Protein AF-A0A3S4J4T7-F1 (afdb_monomer)

Radius of gyration: 35.33 Å; Cα contacts (8 Å, |Δi|>4): 321; chains: 1; bounding box: 74×94×88 Å

Secondary structure (DSSP, 8-state):
-HHHHHTTT---EEEE----SSPPGGG--THHHHHHHHHSTTSEEEEEE-S-TT--HHHHHHHHTT--EEEE-B----SS----TTPBPHHHHHHHHHHHHHHHHHH--TT--PPPHHHHHHHHHTSPEEEESS-B-TTPBP-TTTEEEESSPPTTB-BTTT--TTEEEEESS-B-TT-B-BGGGEEEEE-HHHHHHHHHHHHHHHHHHHHHHHH-------------------

InterPro domains:
  IPR013132 PseI/NeuA/B-like [PF03102] (8-111)
  IPR013785 Aldolase-type TIM barrel [G3DSA:3.20.20.70] (1-108)
  IPR013974 SAF domain [PF08666] (128-187)
  IPR013974 SAF domain [SM00858] (127-187)
  IPR036732 Antifreeze-like/N-acetylneuraminic acid synthase C-terminal domain superfamily [SSF51269] (125-187)
  IPR051690 PseI/Nans/NeuA/B acid synthases [PTHR42966] (3-187)

Structure (mmCIF, N/CA/C/O backbone):
data_AF-A0A3S4J4T7-F1
#
_entry.id   AF-A0A3S4J4T7-F1
#
loop_
_atom_site.group_PDB
_atom_site.id
_atom_site.type_symbol
_atom_site.label_atom_id
_atom_site.label_alt_id
_atom_site.label_comp_id
_atom_site.label_asym_id
_atom_site.label_entity_id
_atom_site.label_seq_id
_atom_site.pdbx_PDB_ins_code
_atom_site.Cartn_x
_atom_site.Cartn_y
_atom_site.Cartn_z
_atom_site.occupancy
_atom_site.B_iso_or_equiv
_atom_site.auth_seq_id
_atom_site.auth_comp_id
_atom_site.auth_asym_id
_atom_site.auth_atom_id
_atom_site.pdbx_PDB_model_num
ATOM 1 N N . MET A 1 1 ? 32.626 -5.130 -3.573 1.00 82.62 1 MET A N 1
ATOM 2 C CA . MET A 1 1 ? 32.415 -3.719 -3.969 1.00 82.62 1 MET A CA 1
ATOM 3 C C . MET A 1 1 ? 31.604 -2.931 -2.937 1.00 82.62 1 MET A C 1
ATOM 5 O O . MET A 1 1 ? 32.122 -1.945 -2.441 1.00 82.62 1 MET A O 1
ATOM 9 N N . VAL A 1 2 ? 30.401 -3.375 -2.537 1.00 93.62 2 VAL A N 1
ATOM 10 C CA . VAL A 1 2 ? 29.556 -2.659 -1.546 1.00 93.62 2 VAL A CA 1
ATOM 11 C C . VAL A 1 2 ? 30.297 -2.364 -0.233 1.00 93.62 2 VAL A C 1
ATOM 13 O O . VAL A 1 2 ? 30.464 -1.205 0.124 1.00 93.62 2 VAL A O 1
ATOM 16 N N . SER A 1 3 ? 30.847 -3.391 0.428 1.00 95.75 3 SER A N 1
ATOM 17 C CA . SER A 1 3 ? 31.629 -3.226 1.669 1.00 95.75 3 SER A CA 1
ATOM 18 C C . SER A 1 3 ? 32.805 -2.246 1.517 1.00 95.75 3 SER A C 1
ATOM 20 O O . SER A 1 3 ? 33.035 -1.419 2.393 1.00 95.75 3 SER A O 1
ATOM 22 N N . PHE A 1 4 ? 33.500 -2.271 0.374 1.00 97.56 4 PHE A N 1
ATOM 23 C CA . PHE A 1 4 ? 34.616 -1.363 0.090 1.00 97.56 4 PHE A CA 1
ATOM 24 C C . PHE A 1 4 ? 34.180 0.110 0.045 1.00 97.56 4 PHE A C 1
ATOM 26 O O . PHE A 1 4 ? 34.894 0.965 0.578 1.00 97.56 4 PHE A O 1
ATOM 33 N N . MET A 1 5 ? 33.035 0.391 -0.591 1.00 97.88 5 MET A N 1
ATOM 34 C CA . MET A 1 5 ? 32.477 1.741 -0.717 1.00 97.88 5 MET A CA 1
ATOM 35 C C . MET A 1 5 ? 31.942 2.244 0.626 1.00 97.88 5 MET A C 1
ATOM 37 O O . MET A 1 5 ? 32.281 3.352 1.041 1.00 97.88 5 MET A O 1
ATOM 41 N N . LEU A 1 6 ? 31.190 1.404 1.345 1.00 96.25 6 LEU A N 1
ATOM 42 C CA . LEU A 1 6 ? 30.627 1.755 2.652 1.00 96.25 6 LEU A CA 1
ATOM 43 C C . LEU A 1 6 ? 31.715 1.997 3.705 1.00 96.25 6 LEU A C 1
ATOM 45 O O . LEU A 1 6 ? 31.650 2.982 4.432 1.00 96.25 6 LEU A O 1
ATOM 49 N N . HIS A 1 7 ? 32.774 1.181 3.730 1.00 97.06 7 HIS A N 1
ATOM 50 C CA . HIS A 1 7 ? 33.917 1.392 4.629 1.00 97.06 7 HIS A CA 1
ATOM 51 C C . HIS A 1 7 ? 34.634 2.732 4.378 1.00 97.06 7 HIS A C 1
ATOM 53 O O . HIS A 1 7 ? 35.326 3.253 5.247 1.00 97.06 7 HIS A O 1
ATOM 59 N N . ARG A 1 8 ? 34.492 3.308 3.180 1.00 97.69 8 ARG A N 1
ATOM 60 C CA . ARG A 1 8 ? 35.055 4.618 2.816 1.00 97.69 8 ARG A CA 1
ATOM 61 C C . ARG A 1 8 ? 34.054 5.762 2.970 1.00 97.69 8 ARG A C 1
ATOM 63 O O . ARG A 1 8 ? 34.318 6.853 2.467 1.00 97.69 8 ARG A O 1
ATOM 70 N N . GLY A 1 9 ? 32.915 5.512 3.618 1.00 96.19 9 GLY A N 1
ATOM 71 C CA . GLY A 1 9 ? 31.880 6.513 3.859 1.00 96.19 9 GLY A CA 1
ATOM 72 C C . GLY A 1 9 ? 31.276 7.080 2.575 1.00 96.19 9 GLY A C 1
ATOM 73 O O . GLY A 1 9 ? 30.946 8.261 2.529 1.00 96.19 9 GLY A O 1
ATOM 74 N N . LYS A 1 10 ? 31.197 6.284 1.499 1.00 97.69 10 LYS A N 1
ATOM 75 C CA . LYS A 1 10 ? 30.557 6.713 0.249 1.00 97.69 10 LYS A CA 1
ATOM 76 C C . LYS A 1 10 ? 29.051 6.479 0.313 1.00 97.69 10 LYS A C 1
ATOM 78 O O . LYS A 1 10 ? 28.622 5.391 0.689 1.00 97.69 10 LYS A O 1
ATOM 83 N N . ASP A 1 11 ? 28.280 7.481 -0.107 1.00 96.62 11 ASP A N 1
ATOM 84 C CA . ASP A 1 11 ? 26.855 7.321 -0.401 1.00 96.62 11 ASP A CA 1
ATOM 85 C C . ASP A 1 11 ? 26.715 6.463 -1.663 1.00 96.62 11 ASP A C 1
ATOM 87 O O . ASP A 1 11 ? 27.259 6.790 -2.721 1.00 96.62 11 ASP A O 1
ATOM 91 N N . LEU A 1 12 ? 26.056 5.317 -1.518 1.00 97.25 12 LEU A N 1
ATOM 92 C CA . LEU A 1 12 ? 25.948 4.294 -2.545 1.00 97.25 12 LEU A CA 1
ATOM 93 C C . LEU A 1 12 ? 24.474 3.991 -2.807 1.00 97.25 12 LEU A C 1
ATOM 95 O O . LEU A 1 12 ? 23.689 3.781 -1.884 1.00 97.25 12 LEU A O 1
ATOM 99 N N . THR A 1 13 ? 24.131 3.897 -4.089 1.00 98.25 13 THR A N 1
ATOM 100 C CA . THR A 1 13 ? 22.874 3.310 -4.561 1.00 98.25 13 THR A CA 1
ATOM 101 C C . THR A 1 13 ? 23.191 2.042 -5.348 1.00 98.25 13 THR A C 1
ATOM 103 O O . THR A 1 13 ? 24.146 2.019 -6.124 1.00 98.25 13 THR A O 1
ATOM 106 N N . ILE A 1 14 ? 22.413 0.981 -5.143 1.00 98.44 14 ILE A N 1
ATOM 107 C CA . ILE A 1 14 ? 22.512 -0.270 -5.904 1.00 98.44 14 ILE A CA 1
ATOM 108 C C . ILE A 1 14 ? 21.287 -0.389 -6.804 1.00 98.44 14 ILE A C 1
ATOM 110 O O . ILE A 1 14 ? 20.162 -0.347 -6.317 1.00 98.44 14 ILE A O 1
ATOM 114 N N . MET A 1 15 ? 21.505 -0.584 -8.101 1.00 98.50 15 MET A N 1
ATOM 115 C CA . MET A 1 15 ? 20.434 -0.720 -9.088 1.00 98.50 15 MET A CA 1
ATOM 116 C C . MET A 1 15 ? 20.207 -2.198 -9.420 1.00 98.50 15 MET A C 1
ATOM 118 O O . MET A 1 15 ? 21.150 -2.901 -9.787 1.00 98.50 15 MET A O 1
ATOM 122 N N . HIS A 1 16 ? 18.966 -2.677 -9.303 1.00 98.56 16 HIS A N 1
ATOM 123 C CA . HIS A 1 16 ? 18.542 -3.896 -9.999 1.00 98.56 16 HIS A CA 1
ATOM 124 C C . HIS A 1 16 ? 18.459 -3.604 -11.496 1.00 98.56 16 HIS A C 1
ATOM 126 O O . HIS A 1 16 ? 17.938 -2.559 -11.876 1.00 98.56 16 HIS A O 1
ATOM 132 N N . CYS A 1 17 ? 18.958 -4.518 -12.321 1.00 97.88 17 CYS A N 1
ATOM 133 C CA . CYS A 1 17 ? 18.927 -4.415 -13.772 1.00 97.88 17 CYS A CA 1
ATOM 134 C C . CYS A 1 17 ? 19.092 -5.807 -14.394 1.00 97.88 17 CYS A C 1
ATOM 136 O O . CYS A 1 17 ? 19.717 -6.688 -13.794 1.00 97.88 17 CYS A O 1
ATOM 138 N N . VAL A 1 18 ? 18.559 -5.988 -15.599 1.00 98.00 18 VAL A N 1
ATOM 139 C CA . VAL A 1 18 ? 18.744 -7.183 -16.429 1.00 98.00 18 VAL A CA 1
ATOM 140 C C . VAL A 1 18 ? 19.412 -6.747 -17.727 1.00 98.00 18 VAL A C 1
ATOM 142 O O . VAL A 1 18 ? 18.955 -5.812 -18.376 1.00 98.00 18 VAL A O 1
ATOM 145 N N . ALA A 1 19 ? 20.521 -7.389 -18.091 1.00 96.94 19 ALA A N 1
ATOM 146 C CA . ALA A 1 19 ? 21.330 -7.017 -19.253 1.00 96.94 19 ALA A CA 1
ATOM 147 C C . ALA A 1 19 ? 20.802 -7.648 -20.559 1.00 96.94 19 ALA A C 1
ATOM 149 O O . ALA A 1 19 ? 21.553 -8.278 -21.300 1.00 96.94 19 ALA A O 1
ATOM 150 N N . GLU A 1 20 ? 19.504 -7.492 -20.819 1.00 96.12 20 GLU A N 1
ATOM 151 C CA . GLU A 1 20 ? 18.804 -7.958 -22.022 1.00 96.12 20 GLU A CA 1
ATOM 152 C C . GLU A 1 20 ? 18.098 -6.764 -22.678 1.00 96.12 20 GLU A C 1
ATOM 154 O O . GLU A 1 20 ? 17.461 -5.977 -21.984 1.00 96.12 20 GLU A O 1
ATOM 159 N N . TYR A 1 21 ? 18.234 -6.593 -23.997 1.00 96.19 21 TYR A N 1
ATOM 160 C CA . TYR A 1 21 ? 17.871 -5.351 -24.695 1.00 96.19 21 TYR A CA 1
ATOM 161 C C . TYR A 1 21 ? 16.972 -5.627 -25.919 1.00 96.19 21 TYR A C 1
ATOM 163 O O . TYR A 1 21 ? 17.501 -5.929 -26.994 1.00 96.19 21 TYR A O 1
ATOM 171 N N . PRO A 1 22 ? 15.635 -5.501 -25.808 1.00 95.12 22 PRO A N 1
ATOM 172 C CA . PRO A 1 22 ? 14.865 -5.247 -24.596 1.00 95.12 22 PRO A CA 1
ATOM 173 C C . PRO A 1 22 ? 14.782 -6.497 -23.718 1.00 95.12 22 PRO A C 1
ATOM 175 O O . PRO A 1 22 ? 14.966 -7.619 -24.191 1.00 95.12 22 PRO A O 1
ATOM 178 N N . THR A 1 23 ? 14.497 -6.300 -22.436 1.00 97.62 23 THR A N 1
ATOM 179 C CA . THR A 1 23 ? 14.265 -7.393 -21.490 1.00 97.62 23 THR A CA 1
ATOM 180 C C . THR A 1 23 ? 12.816 -7.880 -21.623 1.00 97.62 23 THR A C 1
ATOM 182 O O . THR A 1 23 ? 11.914 -7.060 -21.444 1.00 97.62 23 THR A O 1
ATOM 185 N N . PRO A 1 24 ? 12.567 -9.176 -21.896 1.00 97.50 24 PRO A N 1
ATOM 186 C CA . PRO A 1 24 ? 11.223 -9.759 -21.868 1.00 97.50 24 PRO A CA 1
ATOM 187 C C . PRO A 1 24 ? 10.559 -9.668 -20.484 1.00 97.50 24 PRO A C 1
ATOM 189 O O . PRO A 1 24 ? 11.236 -9.725 -19.455 1.00 97.50 24 PRO A O 1
ATOM 192 N N . ASP A 1 25 ? 9.229 -9.577 -20.444 1.00 97.56 25 ASP A N 1
ATOM 193 C CA . ASP A 1 25 ? 8.439 -9.394 -19.215 1.00 97.56 25 ASP A CA 1
ATOM 194 C C . ASP A 1 25 ? 8.735 -10.445 -18.132 1.00 97.56 25 ASP A C 1
ATOM 196 O O . ASP A 1 25 ? 8.891 -10.122 -16.950 1.00 97.56 25 ASP A O 1
ATOM 200 N N . ASP A 1 26 ? 8.850 -11.712 -18.529 1.00 97.75 26 ASP A N 1
ATOM 201 C CA . ASP A 1 26 ? 9.137 -12.845 -17.646 1.00 97.75 26 ASP A CA 1
ATOM 202 C C . ASP A 1 26 ? 10.589 -12.869 -17.141 1.00 97.75 26 ASP A C 1
ATOM 204 O O . ASP A 1 26 ? 10.892 -13.534 -16.145 1.00 97.75 26 ASP A O 1
ATOM 208 N N . HIS A 1 27 ? 11.477 -12.090 -17.760 1.00 98.19 27 HIS A N 1
ATOM 209 C CA . HIS A 1 27 ? 12.884 -11.963 -17.389 1.00 98.19 27 HIS A CA 1
ATOM 210 C C . HIS A 1 27 ? 13.178 -10.742 -16.504 1.00 98.19 27 HIS A C 1
ATOM 212 O O . HIS A 1 27 ? 14.247 -10.684 -15.895 1.00 98.19 27 HIS A O 1
ATOM 218 N N . LEU A 1 28 ? 12.241 -9.794 -16.339 1.00 98.12 28 LEU A N 1
ATOM 219 C CA . LEU A 1 28 ? 12.453 -8.554 -15.563 1.00 98.12 28 L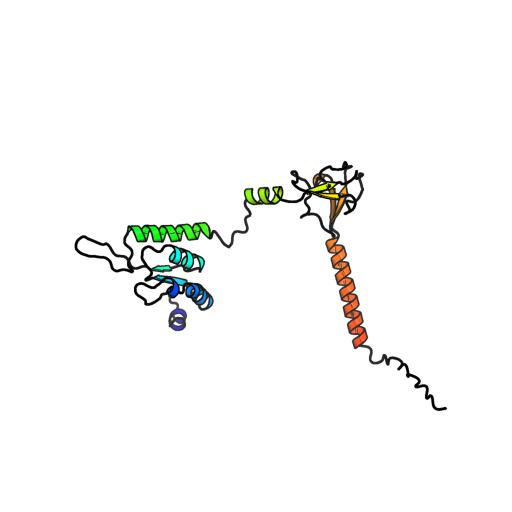EU A CA 1
ATOM 220 C C . LEU A 1 28 ? 12.904 -8.796 -14.112 1.00 98.12 28 LEU A C 1
ATOM 222 O O . LEU A 1 28 ? 13.589 -7.959 -13.516 1.00 98.12 28 LEU A O 1
ATOM 226 N N . HIS A 1 29 ? 12.512 -9.931 -13.524 1.00 98.19 29 HIS A N 1
ATOM 227 C CA . HIS A 1 29 ? 12.978 -10.419 -12.220 1.00 98.19 29 HIS A CA 1
ATOM 228 C C . HIS A 1 29 ? 12.896 -9.375 -11.081 1.00 98.19 29 HIS A C 1
ATOM 230 O O . HIS A 1 29 ? 13.761 -9.297 -10.205 1.00 98.19 29 HIS A O 1
ATOM 236 N N . LEU A 1 30 ? 11.820 -8.582 -11.043 1.00 98.38 30 LEU A N 1
ATOM 237 C CA . LEU A 1 30 ? 11.656 -7.455 -10.107 1.00 98.38 30 LEU A CA 1
ATOM 238 C C . LEU A 1 30 ? 11.686 -7.850 -8.620 1.00 98.38 30 LEU A C 1
ATOM 240 O O . LEU A 1 30 ? 12.010 -7.025 -7.765 1.00 98.38 30 LEU A O 1
ATOM 244 N N . ALA A 1 31 ? 11.429 -9.120 -8.284 1.00 98.31 31 ALA A N 1
ATOM 245 C CA . ALA A 1 31 ? 11.596 -9.640 -6.923 1.00 98.31 31 ALA A CA 1
ATOM 246 C C . ALA A 1 31 ? 13.024 -9.429 -6.374 1.00 98.31 31 ALA A C 1
ATOM 248 O O . ALA A 1 31 ? 13.214 -9.301 -5.159 1.00 98.31 31 ALA A O 1
ATOM 249 N N . ARG A 1 32 ? 14.026 -9.316 -7.259 1.00 98.25 32 ARG A N 1
ATOM 250 C CA . ARG A 1 32 ? 15.419 -9.049 -6.897 1.00 98.25 32 ARG A CA 1
ATOM 251 C C . ARG A 1 32 ? 15.595 -7.714 -6.172 1.00 98.25 32 ARG A C 1
ATOM 253 O O . ARG A 1 32 ? 16.457 -7.643 -5.299 1.00 98.25 32 ARG A O 1
ATOM 260 N N . ILE A 1 33 ? 14.756 -6.709 -6.444 1.00 98.69 33 ILE A N 1
ATOM 261 C CA . ILE A 1 33 ? 14.750 -5.413 -5.737 1.00 98.69 33 ILE A CA 1
ATOM 262 C C . ILE A 1 33 ? 14.567 -5.636 -4.230 1.00 98.69 33 ILE A C 1
ATOM 264 O O . ILE A 1 33 ? 15.377 -5.180 -3.421 1.00 98.69 33 ILE A O 1
ATOM 268 N N . LYS A 1 34 ? 13.554 -6.423 -3.844 1.00 97.88 34 LYS A N 1
ATOM 269 C CA . LYS A 1 34 ? 13.296 -6.775 -2.440 1.00 97.88 34 LYS A CA 1
ATOM 270 C C . LYS A 1 34 ? 14.460 -7.552 -1.833 1.00 97.88 34 LYS A C 1
ATOM 272 O O . LYS A 1 34 ? 14.861 -7.261 -0.707 1.00 97.88 34 LYS A O 1
ATOM 277 N N . THR A 1 35 ? 15.024 -8.509 -2.571 1.00 98.19 35 THR A N 1
ATOM 278 C CA . THR A 1 35 ? 16.194 -9.268 -2.112 1.00 98.19 35 THR A CA 1
ATOM 279 C C . THR A 1 35 ? 17.389 -8.352 -1.845 1.00 98.19 35 THR A C 1
ATOM 281 O O . THR A 1 35 ? 18.025 -8.482 -0.804 1.00 98.19 35 THR A O 1
ATOM 284 N N . LEU A 1 36 ? 17.687 -7.403 -2.739 1.00 98.25 36 LEU A N 1
ATOM 285 C CA . LEU A 1 36 ? 18.777 -6.439 -2.556 1.00 98.25 36 LEU A CA 1
ATOM 286 C C . LEU A 1 36 ? 18.533 -5.536 -1.342 1.00 98.25 36 LEU A C 1
ATOM 288 O O . LEU A 1 36 ? 19.454 -5.315 -0.560 1.00 98.25 36 LEU A O 1
ATOM 292 N N . ARG A 1 37 ? 17.289 -5.091 -1.130 1.00 97.62 37 ARG A N 1
ATOM 293 C CA . ARG A 1 37 ? 16.901 -4.282 0.036 1.00 97.62 37 ARG A CA 1
ATOM 294 C C . ARG A 1 37 ? 17.127 -5.016 1.355 1.00 97.62 37 ARG A C 1
ATOM 296 O O . ARG A 1 37 ? 17.621 -4.431 2.311 1.00 97.62 37 ARG A O 1
ATOM 303 N N . GLN A 1 38 ? 16.789 -6.304 1.401 1.00 97.38 38 GLN A N 1
ATOM 304 C CA . GLN A 1 38 ? 17.023 -7.155 2.571 1.00 97.38 38 GLN A CA 1
ATOM 305 C C . GLN A 1 38 ? 18.515 -7.440 2.794 1.00 97.38 38 GLN A C 1
ATOM 307 O O . GLN A 1 38 ? 18.960 -7.517 3.935 1.00 97.38 38 GLN A O 1
ATOM 312 N N . GLN A 1 39 ? 19.285 -7.598 1.714 1.00 97.56 39 GLN A N 1
ATOM 313 C CA . GLN A 1 39 ? 20.721 -7.888 1.772 1.00 97.56 39 GLN A CA 1
ATOM 314 C C . GLN A 1 39 ? 21.559 -6.678 2.206 1.00 97.56 39 GLN A C 1
ATOM 316 O O . GLN A 1 39 ? 22.562 -6.851 2.896 1.00 97.56 39 GLN A O 1
ATOM 321 N N . TYR A 1 40 ? 21.166 -5.466 1.808 1.00 97.06 40 TYR A N 1
ATOM 322 C CA . TYR A 1 40 ? 21.946 -4.245 2.007 1.00 97.06 40 TYR A CA 1
ATOM 323 C C . TYR A 1 40 ? 21.147 -3.190 2.779 1.00 97.06 40 TYR A C 1
ATOM 325 O O . TYR A 1 40 ? 20.801 -2.133 2.253 1.00 97.06 40 TYR A O 1
ATOM 333 N N . ALA A 1 41 ? 20.865 -3.481 4.052 1.00 94.75 41 ALA A N 1
ATOM 334 C CA . ALA A 1 41 ? 20.199 -2.539 4.947 1.00 94.75 41 ALA A CA 1
ATOM 335 C C . ALA A 1 41 ? 20.971 -1.207 5.034 1.00 94.75 41 ALA A C 1
ATOM 337 O O . ALA A 1 41 ? 22.193 -1.193 5.183 1.00 94.75 41 ALA A O 1
ATOM 338 N N . GLY A 1 42 ? 20.249 -0.088 4.935 1.00 94.12 42 GLY A N 1
ATOM 339 C CA . GLY A 1 42 ? 20.830 1.260 4.940 1.00 94.12 42 GLY A CA 1
ATOM 340 C C . GLY A 1 42 ? 21.425 1.723 3.603 1.00 94.12 42 GLY A C 1
ATOM 341 O O . GLY A 1 42 ? 21.928 2.839 3.532 1.00 94.12 42 GLY A O 1
ATOM 342 N N . VAL A 1 43 ? 21.358 0.912 2.540 1.00 97.56 43 VAL A N 1
ATOM 343 C CA . VAL A 1 43 ? 21.772 1.297 1.180 1.00 97.56 43 VAL A CA 1
ATOM 344 C C . VAL A 1 43 ? 20.531 1.557 0.328 1.00 97.56 43 VAL A C 1
ATOM 346 O O . VAL A 1 43 ? 19.587 0.765 0.345 1.00 97.56 43 VAL A O 1
ATOM 349 N N . ARG A 1 44 ? 20.521 2.653 -0.442 1.00 98.06 44 ARG A N 1
ATOM 350 C CA . ARG A 1 44 ? 19.427 2.931 -1.384 1.00 98.06 44 ARG A CA 1
ATOM 351 C C . ARG A 1 44 ? 19.420 1.886 -2.495 1.00 98.06 44 ARG A C 1
ATOM 353 O O . ARG A 1 44 ? 20.462 1.596 -3.084 1.00 98.06 44 ARG A O 1
ATOM 360 N N . ILE A 1 45 ? 18.244 1.343 -2.790 1.00 98.62 45 ILE A N 1
ATOM 361 C CA . ILE A 1 45 ? 18.044 0.387 -3.878 1.00 98.62 45 ILE A CA 1
ATOM 362 C C . ILE A 1 45 ? 17.226 1.064 -4.968 1.00 98.62 45 ILE A C 1
ATOM 364 O O . ILE A 1 45 ? 16.225 1.711 -4.675 1.00 98.62 45 ILE A O 1
ATOM 368 N N . GLY A 1 46 ? 17.643 0.911 -6.216 1.00 98.56 46 GLY A N 1
ATOM 369 C CA . GLY A 1 46 ? 16.932 1.415 -7.379 1.00 98.56 46 GLY A CA 1
ATOM 370 C C . GLY A 1 46 ? 16.673 0.344 -8.430 1.00 98.56 46 GLY A C 1
ATOM 371 O O . GLY A 1 46 ? 17.009 -0.830 -8.254 1.00 98.56 46 GLY A O 1
ATOM 372 N N . TYR A 1 47 ? 16.074 0.771 -9.532 1.00 98.75 47 TYR A N 1
ATOM 373 C CA . TYR A 1 47 ? 15.729 -0.049 -10.680 1.00 98.75 47 TYR A CA 1
ATOM 374 C C . TYR A 1 47 ? 16.155 0.651 -11.971 1.00 98.75 47 TYR A C 1
ATOM 376 O O . TYR A 1 47 ? 15.730 1.770 -12.245 1.00 98.75 47 TYR A O 1
ATOM 384 N N . SER A 1 48 ? 17.026 -0.002 -12.732 1.00 98.44 48 SER A N 1
ATOM 385 C CA . SER A 1 48 ? 17.474 0.425 -14.055 1.00 98.44 48 SER A CA 1
ATOM 386 C C . SER A 1 48 ? 16.953 -0.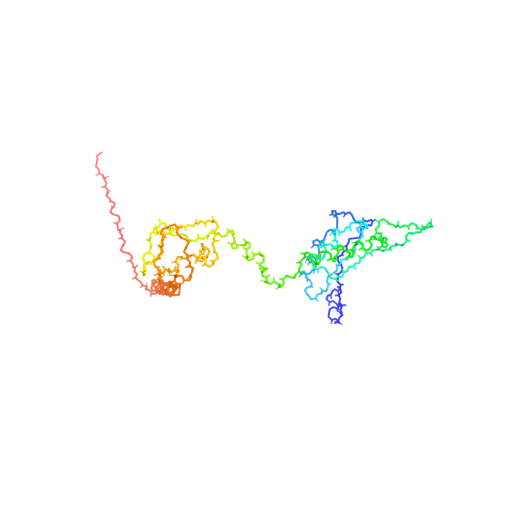581 -15.074 1.00 98.44 48 SER A C 1
ATOM 388 O O . SER A 1 48 ? 17.136 -1.789 -14.888 1.00 98.44 48 SER A O 1
ATOM 390 N N . THR A 1 49 ? 16.239 -0.111 -16.095 1.00 97.94 49 THR A N 1
ATOM 391 C CA . THR A 1 49 ? 15.440 -0.982 -16.965 1.00 97.94 49 THR A CA 1
ATOM 392 C C . THR A 1 49 ? 15.769 -0.855 -18.447 1.00 97.94 49 THR A C 1
ATOM 394 O O . THR A 1 49 ? 16.078 0.223 -18.958 1.00 97.94 49 THR A O 1
ATOM 397 N N . HIS A 1 50 ? 15.622 -1.990 -19.128 1.00 98.00 50 HIS A N 1
ATOM 398 C CA . HIS A 1 50 ? 15.649 -2.146 -20.581 1.00 98.00 50 HIS A CA 1
ATOM 399 C C . HIS A 1 50 ? 14.350 -2.806 -21.077 1.00 98.00 50 HIS A C 1
ATOM 401 O O . HIS A 1 50 ? 14.337 -3.456 -22.117 1.00 98.00 50 HIS A O 1
ATOM 407 N N . GLU A 1 51 ? 13.275 -2.710 -20.295 1.00 97.25 51 GLU A N 1
ATOM 408 C CA . GLU A 1 51 ? 11.930 -3.160 -20.667 1.00 97.25 51 GLU A CA 1
ATOM 409 C C . GLU A 1 51 ? 11.402 -2.450 -21.922 1.00 97.25 51 GLU A C 1
ATOM 411 O O . GLU A 1 51 ? 11.898 -1.388 -22.316 1.00 97.25 51 GLU A O 1
ATOM 416 N N . ASP A 1 52 ? 10.336 -3.001 -22.500 1.00 96.94 52 ASP A N 1
ATOM 417 C CA . ASP A 1 52 ? 9.578 -2.322 -23.547 1.00 96.94 52 ASP A CA 1
ATOM 418 C C . ASP A 1 52 ? 9.127 -0.917 -23.065 1.00 96.94 52 ASP A C 1
ATOM 420 O O . ASP A 1 52 ? 8.576 -0.760 -21.964 1.00 96.94 52 ASP A O 1
ATOM 424 N N . PRO A 1 53 ? 9.381 0.151 -23.845 1.00 95.25 53 PRO A N 1
ATOM 425 C CA . PRO A 1 53 ? 9.066 1.516 -23.445 1.00 95.25 53 PRO A CA 1
ATOM 426 C C . PRO A 1 53 ? 7.572 1.786 -23.201 1.00 95.25 53 PRO A C 1
ATOM 428 O O . PRO A 1 53 ? 7.264 2.755 -22.501 1.00 95.25 53 PRO A O 1
ATOM 431 N N . ASP A 1 54 ? 6.660 0.955 -23.710 1.00 96.19 54 ASP A N 1
ATOM 432 C CA . ASP A 1 54 ? 5.215 1.086 -23.504 1.00 96.19 54 ASP A CA 1
ATOM 433 C C . ASP A 1 54 ? 4.685 0.418 -22.228 1.00 96.19 54 ASP A C 1
ATOM 435 O O . ASP A 1 54 ? 3.543 0.698 -21.841 1.00 96.19 54 ASP A O 1
ATOM 439 N N . LEU A 1 55 ? 5.514 -0.363 -21.527 1.00 96.88 55 LEU A N 1
ATOM 440 C CA . LEU A 1 55 ? 5.164 -0.972 -20.243 1.00 96.88 55 LEU A CA 1
ATOM 441 C C . LEU A 1 55 ? 5.221 0.037 -19.094 1.00 96.88 55 LEU A C 1
ATOM 443 O O . LEU A 1 55 ? 6.191 0.783 -18.920 1.00 96.88 55 LEU A O 1
ATOM 447 N N . MET A 1 56 ? 4.169 0.032 -18.277 1.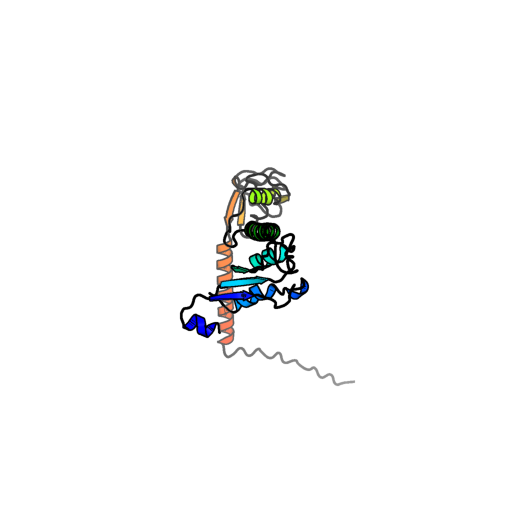00 98.19 56 MET A N 1
ATOM 448 C CA . MET A 1 56 ? 3.977 0.974 -17.165 1.00 98.19 56 MET A CA 1
ATOM 449 C C . MET A 1 56 ? 3.892 0.257 -15.815 1.00 98.19 56 MET A C 1
ATOM 451 O O . MET A 1 56 ? 4.117 0.847 -14.764 1.00 98.19 56 MET A O 1
ATOM 455 N N . GLU A 1 57 ? 3.581 -1.028 -15.830 1.00 98.44 57 GLU A N 1
ATOM 456 C CA . GLU A 1 57 ? 3.456 -1.909 -14.683 1.00 98.44 57 GLU A CA 1
ATOM 457 C C . GLU A 1 57 ? 4.803 -2.165 -13.986 1.00 98.44 57 GLU A C 1
ATOM 459 O O . GLU A 1 57 ? 4.828 -2.112 -12.751 1.00 98.44 57 GLU A O 1
ATOM 464 N N . PRO A 1 58 ? 5.937 -2.375 -14.695 1.00 98.50 58 PRO A N 1
ATOM 465 C CA . PRO A 1 58 ? 7.214 -2.664 -14.042 1.00 98.50 58 PRO A CA 1
ATOM 466 C C . PRO A 1 58 ? 7.673 -1.570 -13.079 1.00 98.50 58 PRO A C 1
ATOM 468 O O . PRO A 1 58 ? 8.140 -1.873 -11.981 1.00 98.50 58 PRO A O 1
ATOM 471 N N . ILE A 1 59 ? 7.481 -0.294 -13.432 1.00 98.62 59 ILE A N 1
ATOM 472 C CA . ILE A 1 59 ? 7.819 0.823 -12.545 1.00 98.62 59 ILE A CA 1
ATOM 473 C C . ILE A 1 59 ? 6.918 0.858 -11.309 1.00 98.62 59 ILE A C 1
ATOM 475 O O . ILE A 1 59 ? 7.419 1.061 -10.204 1.00 98.62 59 ILE A O 1
ATOM 479 N N . MET A 1 60 ? 5.618 0.572 -11.449 1.00 98.75 60 MET A N 1
ATOM 480 C CA . MET A 1 60 ? 4.710 0.473 -10.299 1.00 98.75 60 MET A CA 1
ATOM 481 C C . MET A 1 60 ? 5.133 -0.658 -9.356 1.00 98.75 60 MET A C 1
ATOM 483 O O . MET A 1 60 ? 5.164 -0.480 -8.138 1.00 98.75 60 MET A O 1
ATOM 487 N N . LEU A 1 61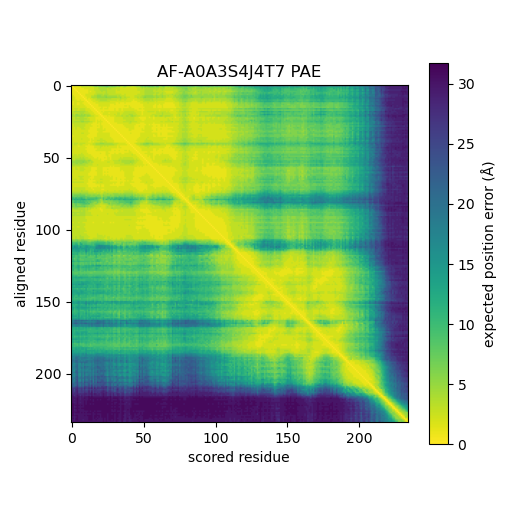 ? 5.507 -1.811 -9.916 1.00 98.56 61 LEU A N 1
ATOM 488 C CA . LEU A 1 61 ? 6.007 -2.956 -9.159 1.00 98.56 61 LEU A CA 1
ATOM 489 C C . LEU A 1 61 ? 7.341 -2.635 -8.477 1.00 98.56 61 LEU A C 1
ATOM 491 O O . LEU A 1 61 ? 7.523 -2.973 -7.311 1.00 98.56 61 LEU A O 1
ATOM 495 N N . ALA A 1 62 ? 8.263 -1.955 -9.157 1.00 98.50 62 ALA A N 1
ATOM 496 C CA . ALA A 1 62 ? 9.538 -1.544 -8.582 1.00 98.50 62 ALA A CA 1
ATOM 497 C C . ALA A 1 62 ? 9.349 -0.567 -7.407 1.00 98.50 62 ALA A C 1
ATOM 499 O O . ALA A 1 62 ? 9.972 -0.752 -6.357 1.00 98.50 62 ALA A O 1
ATOM 500 N N . VAL A 1 63 ? 8.440 0.408 -7.545 1.00 98.38 63 VAL A N 1
ATOM 501 C CA . VAL A 1 63 ? 8.020 1.309 -6.456 1.00 98.38 63 VAL A CA 1
ATOM 502 C C . VAL A 1 63 ? 7.441 0.501 -5.289 1.00 98.38 63 VAL A C 1
ATOM 504 O O . VAL A 1 63 ? 7.895 0.657 -4.158 1.00 98.38 63 VAL A O 1
ATOM 507 N N . ALA A 1 64 ? 6.518 -0.430 -5.548 1.00 98.06 64 ALA A N 1
ATOM 508 C CA . ALA A 1 64 ? 5.917 -1.280 -4.514 1.00 98.06 64 ALA A CA 1
ATOM 509 C C . ALA A 1 64 ? 6.938 -2.189 -3.799 1.00 98.06 64 ALA A C 1
ATOM 511 O O . ALA A 1 64 ? 6.782 -2.510 -2.621 1.00 98.06 64 ALA A O 1
ATOM 512 N N . GLN A 1 65 ? 8.018 -2.584 -4.479 1.00 97.75 65 GLN A N 1
ATOM 513 C CA . GLN A 1 65 ? 9.130 -3.328 -3.877 1.00 97.75 65 GLN A CA 1
ATOM 514 C C . GLN A 1 65 ? 10.114 -2.430 -3.106 1.00 97.75 65 GLN A C 1
ATOM 516 O O . GLN A 1 65 ? 11.081 -2.937 -2.523 1.00 97.75 65 GLN A O 1
ATOM 521 N N . GLY A 1 66 ? 9.872 -1.120 -3.048 1.00 96.69 66 GLY A N 1
ATOM 522 C CA . GLY A 1 66 ? 10.662 -0.155 -2.288 1.00 96.69 66 GLY A CA 1
ATOM 523 C C . GLY A 1 66 ? 11.939 0.306 -2.989 1.00 96.69 66 GLY A C 1
ATOM 524 O O . GLY A 1 66 ? 12.893 0.671 -2.303 1.00 96.69 66 GLY A O 1
ATOM 525 N N . ALA A 1 67 ? 11.996 0.259 -4.325 1.00 98.31 67 ALA A N 1
ATOM 526 C CA . ALA A 1 67 ? 13.027 0.982 -5.065 1.00 98.31 67 ALA A CA 1
ATOM 527 C C . ALA A 1 67 ? 12.803 2.500 -4.937 1.00 98.31 67 ALA A C 1
ATOM 529 O O . ALA A 1 67 ? 11.665 2.965 -4.932 1.00 98.31 67 ALA A O 1
ATOM 530 N N . THR A 1 68 ? 13.883 3.275 -4.838 1.00 97.81 68 THR A N 1
ATOM 531 C CA . THR A 1 68 ? 13.840 4.737 -4.626 1.00 97.81 68 THR A CA 1
ATOM 532 C C . THR A 1 68 ? 14.591 5.538 -5.686 1.00 97.81 68 THR A C 1
ATOM 534 O O . THR A 1 68 ? 14.550 6.766 -5.679 1.00 97.81 68 THR A O 1
ATOM 537 N N . VAL A 1 69 ? 15.272 4.857 -6.607 1.00 98.56 69 VAL A N 1
ATOM 538 C CA . VAL A 1 69 ? 15.968 5.458 -7.750 1.00 98.56 69 VAL A CA 1
ATOM 539 C C . VAL A 1 69 ? 15.572 4.686 -8.997 1.00 98.56 69 VAL A C 1
ATOM 541 O O . VAL A 1 69 ? 15.532 3.458 -8.965 1.00 98.56 69 VAL A O 1
ATOM 544 N N . PHE A 1 70 ? 15.282 5.390 -10.086 1.00 98.62 70 PHE A N 1
ATOM 545 C CA . PHE A 1 70 ? 14.786 4.783 -11.315 1.00 98.62 70 PHE A CA 1
ATOM 546 C C . PHE A 1 70 ? 15.549 5.314 -12.523 1.00 98.62 70 PHE A C 1
ATOM 548 O O . PHE A 1 70 ? 15.802 6.513 -12.620 1.00 98.62 70 PHE A O 1
ATOM 555 N N . GLU A 1 71 ? 15.905 4.420 -13.437 1.00 98.56 71 GLU A N 1
ATOM 556 C CA . GLU A 1 71 ? 16.635 4.728 -14.664 1.00 98.56 71 GLU A CA 1
ATOM 557 C C . GLU A 1 71 ? 15.980 4.000 -15.844 1.00 98.56 71 GLU A C 1
ATOM 559 O O . GLU A 1 71 ? 15.673 2.811 -15.757 1.00 98.56 71 GLU A O 1
ATOM 564 N N . LYS A 1 72 ? 15.758 4.726 -16.943 1.00 98.00 72 LYS A N 1
ATOM 565 C CA . LYS A 1 72 ? 15.219 4.205 -18.203 1.00 98.00 72 LYS A CA 1
ATOM 566 C C . LYS A 1 72 ? 15.909 4.920 -19.356 1.00 98.00 72 LYS A C 1
ATOM 568 O O . LYS A 1 72 ? 16.154 6.126 -19.277 1.00 98.00 72 LYS A O 1
ATOM 573 N N . HIS A 1 73 ? 16.221 4.191 -20.423 1.00 97.81 73 HIS A N 1
ATOM 574 C CA . HIS A 1 73 ? 16.756 4.807 -21.632 1.00 97.81 73 HIS A CA 1
ATOM 575 C C . HIS A 1 73 ? 15.719 5.738 -22.264 1.00 97.81 73 HIS A C 1
ATOM 577 O O . HIS A 1 73 ? 14.526 5.437 -22.278 1.00 97.81 73 HIS A O 1
ATOM 583 N N . VAL A 1 74 ? 16.181 6.859 -22.818 1.00 97.62 74 VAL A N 1
ATOM 584 C CA . VAL A 1 74 ? 15.331 7.839 -23.499 1.00 97.62 74 VAL A CA 1
ATOM 585 C C . VAL A 1 74 ? 15.891 8.178 -24.872 1.00 97.62 74 VAL A C 1
ATOM 587 O O . VAL A 1 74 ? 17.106 8.209 -25.067 1.00 97.62 74 VAL A O 1
ATOM 590 N N . GLY A 1 75 ? 15.009 8.448 -25.827 1.00 96.25 75 GLY A N 1
ATOM 591 C CA . GLY A 1 75 ? 15.383 8.867 -27.173 1.00 96.25 75 GLY A CA 1
ATOM 592 C C . GLY A 1 75 ? 14.332 9.788 -27.779 1.00 96.25 75 GLY A C 1
ATOM 593 O O . GLY A 1 75 ? 13.142 9.634 -27.524 1.00 96.25 75 GLY A O 1
ATOM 594 N N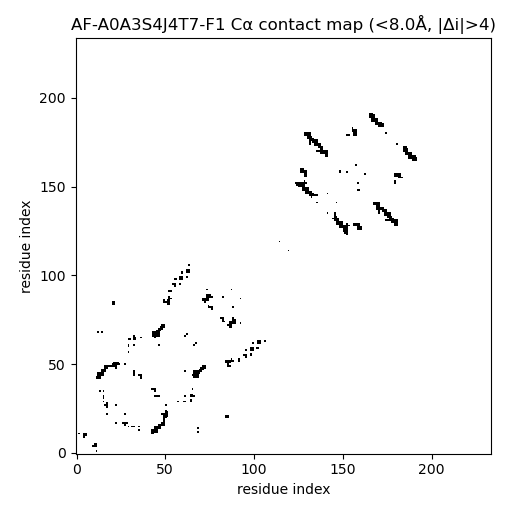 . LEU A 1 76 ? 14.761 10.756 -28.585 1.00 95.38 76 LEU A N 1
ATOM 595 C CA . LEU A 1 76 ? 13.857 11.610 -29.352 1.00 95.38 76 LEU A CA 1
ATOM 596 C C . LEU A 1 76 ? 13.888 11.153 -30.817 1.00 95.38 76 LEU A C 1
ATOM 598 O O . LEU A 1 76 ? 14.869 11.453 -31.499 1.00 95.38 76 LEU A O 1
ATOM 602 N N . PRO A 1 77 ? 12.870 10.415 -31.301 1.00 90.94 77 PRO A N 1
ATOM 603 C CA . PRO A 1 77 ? 12.818 10.035 -32.705 1.00 90.94 77 PRO A CA 1
ATOM 604 C C . PRO A 1 77 ? 12.635 11.281 -33.580 1.00 90.94 77 PRO A C 1
ATOM 606 O O . PRO A 1 77 ? 11.894 12.201 -33.227 1.00 90.94 77 PRO A O 1
ATOM 609 N N . THR A 1 78 ? 13.305 11.305 -34.726 1.00 92.50 78 THR A N 1
ATOM 610 C CA . THR A 1 78 ? 13.155 12.329 -35.768 1.00 92.50 78 THR A CA 1
ATOM 611 C C . THR A 1 78 ? 12.955 11.657 -37.124 1.00 92.50 78 THR A C 1
ATOM 613 O O . THR A 1 78 ? 13.164 10.452 -37.255 1.00 92.50 78 THR A O 1
ATOM 616 N N . ASP A 1 79 ? 12.630 12.434 -38.159 1.00 92.62 79 ASP A N 1
ATOM 617 C CA . ASP A 1 79 ? 12.510 11.914 -39.532 1.00 92.62 79 ASP A CA 1
ATOM 618 C C . ASP A 1 79 ? 13.808 11.253 -40.041 1.00 92.62 79 ASP A C 1
ATOM 620 O O . ASP A 1 79 ? 13.774 10.434 -40.956 1.00 92.62 79 ASP A O 1
ATOM 624 N N . GLN A 1 80 ? 14.959 11.605 -39.453 1.00 92.06 80 GLN A N 1
ATOM 625 C CA . GLN A 1 80 ? 16.282 11.095 -39.833 1.00 92.06 80 GLN A CA 1
ATOM 626 C C . GLN A 1 80 ? 16.808 10.005 -38.889 1.00 92.06 80 GLN A C 1
ATOM 628 O O . GLN A 1 80 ? 17.624 9.183 -39.307 1.00 92.06 80 GLN A O 1
ATOM 633 N N . TYR A 1 81 ? 16.367 9.988 -37.627 1.00 91.19 81 TYR A N 1
ATOM 634 C CA . TYR A 1 81 ? 16.885 9.092 -36.594 1.00 91.19 81 TYR A CA 1
ATOM 635 C C . TYR A 1 81 ? 15.747 8.365 -35.877 1.00 91.19 81 TYR A C 1
ATOM 637 O O . TYR A 1 81 ? 14.959 8.968 -35.150 1.00 91.19 81 TYR A O 1
ATOM 645 N N . GLY A 1 82 ? 15.694 7.044 -36.058 1.00 91.19 82 GLY A N 1
ATOM 646 C CA . GLY A 1 82 ? 14.793 6.174 -35.306 1.00 91.19 82 GLY A CA 1
ATOM 647 C C . GLY A 1 82 ? 15.213 6.007 -33.841 1.00 91.19 82 GLY A C 1
ATOM 648 O O . GLY A 1 82 ? 16.310 6.390 -33.435 1.00 91.19 82 GLY A O 1
ATOM 649 N N . ILE A 1 83 ? 14.335 5.389 -33.053 1.00 94.69 83 ILE A N 1
ATOM 650 C CA . ILE A 1 83 ? 14.588 5.004 -31.661 1.00 94.69 83 ILE A CA 1
ATOM 651 C C . ILE A 1 83 ? 14.781 3.484 -31.579 1.00 94.69 83 ILE A C 1
ATOM 653 O O . ILE A 1 83 ? 14.176 2.741 -32.353 1.00 94.69 83 ILE A O 1
ATOM 657 N N . ASN A 1 84 ? 15.649 3.012 -30.680 1.00 94.06 84 ASN A N 1
ATOM 658 C CA . ASN A 1 84 ? 15.775 1.574 -30.430 1.00 94.06 84 ASN A CA 1
ATOM 659 C C . ASN A 1 84 ? 14.547 1.046 -29.659 1.00 94.06 84 ASN A C 1
ATOM 661 O O . ASN A 1 84 ? 13.705 1.804 -29.185 1.00 94.06 84 ASN A O 1
ATOM 665 N N . ASN A 1 85 ? 14.458 -0.270 -29.522 1.00 93.44 85 ASN A N 1
ATOM 666 C CA . ASN A 1 85 ? 13.310 -0.969 -28.944 1.00 93.44 85 ASN A CA 1
ATOM 667 C C . ASN A 1 85 ? 13.272 -1.005 -27.401 1.00 93.44 85 ASN A C 1
ATOM 669 O O . ASN A 1 85 ? 12.401 -1.661 -26.846 1.00 93.44 85 ASN A O 1
ATOM 673 N N . TYR A 1 86 ? 14.185 -0.314 -26.711 1.00 93.31 86 TYR A N 1
ATOM 674 C CA . TYR A 1 86 ? 14.244 -0.256 -25.240 1.00 93.31 86 TYR A CA 1
ATOM 675 C C . TYR A 1 86 ? 14.364 1.177 -24.688 1.00 93.31 86 TYR A C 1
ATOM 677 O O . TYR A 1 86 ? 14.525 1.370 -23.483 1.00 93.31 86 TYR A O 1
ATOM 685 N N . SER A 1 87 ? 14.308 2.198 -25.552 1.00 97.44 87 SER A N 1
ATOM 686 C CA . SER A 1 87 ? 14.317 3.609 -25.146 1.00 97.44 87 SER A CA 1
ATOM 687 C C . SER A 1 87 ? 12.921 4.204 -25.244 1.00 97.44 87 SER A C 1
ATOM 689 O O . SER A 1 87 ? 12.219 4.005 -26.231 1.00 97.44 87 SER A O 1
ATOM 691 N N . ALA A 1 88 ? 12.542 4.988 -24.241 1.00 97.69 88 ALA A N 1
ATOM 692 C CA . ALA A 1 88 ? 11.280 5.706 -24.208 1.00 97.69 88 ALA A CA 1
ATOM 693 C C . ALA A 1 88 ? 11.391 7.068 -24.907 1.00 97.69 88 ALA A C 1
ATOM 695 O O . ALA A 1 88 ? 12.340 7.828 -24.698 1.00 97.69 88 ALA A O 1
ATOM 696 N N . ASN A 1 89 ? 10.382 7.412 -25.699 1.00 97.69 89 ASN A N 1
ATOM 697 C CA . ASN A 1 89 ? 10.201 8.774 -26.190 1.00 97.69 89 ASN A CA 1
ATOM 698 C C . ASN A 1 89 ? 9.633 9.700 -25.085 1.00 97.69 89 ASN A C 1
ATOM 700 O O . ASN A 1 89 ? 9.215 9.215 -24.030 1.00 97.69 89 ASN A O 1
ATOM 704 N N . PRO A 1 90 ? 9.582 11.031 -25.289 1.00 97.38 90 PRO A N 1
ATOM 705 C CA . PRO A 1 90 ? 9.104 11.959 -24.259 1.00 97.38 90 PRO A CA 1
ATOM 706 C C . PRO A 1 90 ? 7.687 11.675 -23.731 1.00 97.38 90 PRO A C 1
ATOM 708 O O . PRO A 1 90 ? 7.434 11.839 -22.537 1.00 97.38 90 PRO A O 1
ATOM 711 N N . GLU A 1 91 ? 6.772 11.218 -24.589 1.00 97.62 91 GLU A N 1
ATOM 712 C CA . GLU A 1 91 ? 5.404 10.870 -24.184 1.00 97.62 91 GLU A CA 1
ATOM 713 C C . GLU A 1 91 ? 5.387 9.599 -23.324 1.00 97.62 91 GLU A C 1
ATOM 715 O O . GLU A 1 91 ? 4.742 9.545 -22.276 1.00 97.62 91 GLU A O 1
ATOM 720 N N . GLN A 1 92 ? 6.170 8.591 -23.706 1.00 98.12 92 GLN A N 1
ATOM 721 C CA . GLN A 1 92 ? 6.337 7.366 -22.924 1.00 98.12 92 GLN A CA 1
ATOM 722 C C . GLN A 1 92 ? 6.990 7.645 -21.566 1.00 98.12 92 GLN A C 1
ATOM 724 O O . GLN A 1 92 ? 6.537 7.110 -20.557 1.00 98.12 92 GLN A O 1
ATOM 729 N N . VAL A 1 93 ? 7.978 8.544 -21.494 1.00 98.56 93 VAL A N 1
ATOM 730 C CA . VAL A 1 93 ? 8.563 8.992 -20.215 1.00 98.56 93 VAL A CA 1
ATOM 731 C C . VAL A 1 93 ? 7.504 9.653 -19.334 1.00 98.56 93 VAL A C 1
ATOM 733 O O . VAL A 1 93 ? 7.422 9.357 -18.141 1.00 98.56 93 VAL A O 1
ATOM 736 N N . ARG A 1 94 ? 6.649 10.513 -19.900 1.00 98.50 94 ARG A N 1
ATOM 737 C CA . ARG A 1 94 ? 5.550 11.141 -19.153 1.00 98.50 94 ARG A CA 1
ATOM 738 C C . ARG A 1 94 ? 4.587 10.094 -18.589 1.00 98.50 94 ARG A C 1
ATOM 740 O O . ARG A 1 94 ? 4.223 10.186 -17.415 1.00 98.50 94 ARG A O 1
ATOM 747 N N . ARG A 1 95 ? 4.205 9.094 -19.388 1.00 98.69 95 ARG A N 1
ATOM 748 C CA . ARG A 1 95 ? 3.363 7.968 -18.946 1.00 98.69 95 ARG A CA 1
ATOM 749 C C . ARG A 1 95 ? 4.042 7.148 -17.846 1.00 98.69 95 ARG A C 1
ATOM 751 O O . ARG A 1 95 ? 3.395 6.828 -16.852 1.00 98.69 95 ARG A O 1
ATOM 758 N N . TRP A 1 96 ? 5.341 6.891 -17.972 1.00 98.75 96 TRP A N 1
ATOM 759 C CA . TRP A 1 96 ? 6.136 6.139 -16.999 1.00 98.75 96 TRP A CA 1
ATOM 760 C C . TRP A 1 96 ? 6.215 6.851 -15.639 1.00 98.75 96 TRP A C 1
ATOM 762 O O . TRP A 1 96 ? 5.997 6.240 -14.593 1.00 98.75 96 TRP A O 1
ATOM 772 N N . LEU A 1 97 ? 6.410 8.173 -15.637 1.00 98.56 97 LEU A N 1
ATOM 773 C CA . LEU A 1 97 ? 6.368 8.984 -14.414 1.00 98.56 97 LEU A CA 1
ATOM 774 C C . LEU A 1 97 ? 4.955 9.068 -13.818 1.00 98.56 97 LEU A C 1
ATOM 776 O O . LEU A 1 97 ? 4.797 9.005 -12.598 1.00 98.56 97 LEU A O 1
ATOM 780 N N . ALA A 1 98 ? 3.920 9.174 -14.655 1.00 98.69 98 ALA A N 1
ATOM 781 C CA . ALA A 1 98 ? 2.532 9.146 -14.196 1.00 98.69 98 ALA A CA 1
ATOM 782 C C . ALA A 1 98 ? 2.176 7.800 -13.544 1.00 98.69 98 ALA A C 1
ATOM 784 O O . ALA A 1 98 ? 1.461 7.770 -12.543 1.00 98.69 98 ALA A O 1
ATOM 785 N N . ALA A 1 99 ? 2.713 6.695 -14.066 1.00 98.69 99 ALA A N 1
ATOM 786 C CA . ALA A 1 99 ? 2.566 5.369 -13.485 1.00 98.69 99 ALA A CA 1
ATOM 787 C C . ALA A 1 99 ? 3.234 5.267 -12.106 1.00 98.69 99 ALA A C 1
ATOM 789 O O . ALA A 1 99 ? 2.601 4.799 -11.160 1.00 98.69 99 ALA A O 1
ATOM 790 N N . ALA A 1 100 ? 4.459 5.779 -11.957 1.00 98.56 100 ALA A N 1
ATOM 791 C CA . ALA A 1 100 ? 5.137 5.851 -10.662 1.00 98.56 100 ALA A CA 1
ATOM 792 C C . ALA A 1 100 ? 4.349 6.697 -9.642 1.00 98.56 100 ALA A C 1
ATOM 794 O O . ALA A 1 100 ? 4.127 6.263 -8.512 1.00 98.56 100 ALA A O 1
ATOM 795 N N . ALA A 1 101 ? 3.860 7.873 -10.051 1.00 98.38 101 ALA A N 1
ATOM 796 C CA . ALA A 1 101 ? 3.045 8.743 -9.200 1.00 98.38 101 ALA A CA 1
ATOM 797 C C . ALA A 1 101 ? 1.727 8.073 -8.781 1.00 98.38 101 ALA A C 1
ATOM 799 O O . ALA A 1 101 ? 1.324 8.149 -7.620 1.00 98.38 101 ALA A O 1
ATOM 800 N N . ARG A 1 102 ? 1.077 7.363 -9.710 1.00 98.62 102 ARG A N 1
ATOM 801 C CA . ARG A 1 102 ? -0.120 6.567 -9.426 1.00 98.62 102 ARG A CA 1
ATOM 802 C C . ARG A 1 102 ? 0.174 5.454 -8.421 1.00 98.62 102 ARG A C 1
ATOM 804 O O . ARG A 1 102 ? -0.622 5.265 -7.509 1.00 98.62 102 ARG A O 1
ATOM 811 N N . ALA A 1 103 ? 1.292 4.744 -8.566 1.00 98.31 103 ALA A N 1
ATOM 812 C CA . ALA A 1 103 ? 1.686 3.695 -7.630 1.00 98.31 103 ALA A CA 1
ATOM 813 C C . ALA A 1 103 ? 1.893 4.245 -6.215 1.00 98.31 103 ALA A C 1
ATOM 815 O O . ALA A 1 103 ? 1.371 3.667 -5.271 1.00 98.31 103 ALA A O 1
ATOM 816 N N . LEU A 1 104 ? 2.572 5.387 -6.071 1.00 97.38 104 LEU A N 1
ATOM 817 C CA . LEU A 1 104 ? 2.741 6.054 -4.774 1.00 97.38 104 LEU A CA 1
ATOM 818 C C . LEU A 1 104 ? 1.391 6.411 -4.138 1.00 97.38 104 LEU A C 1
ATOM 820 O O . LEU A 1 104 ? 1.164 6.106 -2.972 1.00 97.38 104 LEU A O 1
ATOM 824 N N . ALA A 1 105 ? 0.468 6.984 -4.915 1.00 96.94 105 ALA A N 1
ATOM 825 C CA . ALA A 1 105 ? -0.871 7.305 -4.425 1.00 96.94 105 ALA A CA 1
ATOM 826 C C . ALA A 1 105 ? -1.673 6.056 -4.015 1.00 96.94 105 ALA A C 1
ATOM 828 O O . ALA A 1 105 ? -2.429 6.104 -3.052 1.00 96.94 105 ALA A O 1
ATOM 829 N N . MET A 1 106 ? -1.517 4.943 -4.740 1.00 96.94 106 MET A N 1
ATOM 830 C CA . MET A 1 106 ? -2.191 3.677 -4.432 1.00 96.94 106 MET A CA 1
ATOM 831 C C . MET A 1 106 ? -1.591 2.950 -3.227 1.00 96.94 106 MET A C 1
ATOM 833 O O . MET A 1 106 ? -2.323 2.270 -2.516 1.00 96.94 106 MET A O 1
ATOM 837 N N . LEU A 1 107 ? -0.276 3.052 -3.023 1.00 96.50 107 LEU A N 1
ATOM 838 C CA . LEU A 1 107 ? 0.406 2.447 -1.878 1.00 96.50 107 LEU A CA 1
ATOM 839 C C . LEU A 1 107 ? 0.048 3.151 -0.569 1.00 96.50 107 LEU A C 1
ATOM 841 O O . LEU A 1 107 ? -0.000 2.490 0.464 1.00 96.50 107 LEU A O 1
ATOM 845 N N . GLY A 1 108 ? -0.222 4.458 -0.625 1.00 92.81 108 GLY A N 1
ATOM 846 C CA . GLY A 1 108 ? -0.471 5.260 0.565 1.00 92.81 108 GLY A CA 1
ATOM 847 C C . GLY A 1 108 ? 0.762 5.340 1.465 1.00 92.81 108 GLY A C 1
ATOM 848 O O . GLY A 1 108 ? 1.895 5.164 1.010 1.00 92.81 108 GLY A O 1
ATOM 849 N N . ASP A 1 109 ? 0.525 5.615 2.744 1.00 89.44 109 ASP A N 1
ATOM 850 C CA . ASP A 1 109 ? 1.550 5.581 3.781 1.00 89.44 109 ASP A CA 1
ATOM 851 C C . ASP A 1 109 ? 1.366 4.322 4.637 1.00 89.44 109 ASP A C 1
ATOM 853 O O . ASP A 1 109 ? 0.291 4.071 5.175 1.00 89.44 109 ASP A O 1
ATOM 857 N N . GLY A 1 110 ? 2.418 3.509 4.736 1.00 87.06 110 GLY A N 1
ATOM 858 C CA . GLY A 1 110 ? 2.400 2.279 5.527 1.00 87.06 110 GLY A CA 1
ATOM 859 C C . GLY A 1 110 ? 2.508 2.510 7.036 1.00 87.06 110 GLY A C 1
ATOM 860 O O . GLY A 1 110 ? 2.381 1.546 7.787 1.00 87.06 110 GLY A O 1
ATOM 861 N N . GLU A 1 111 ? 2.779 3.743 7.471 1.00 86.06 111 GLU A N 1
ATOM 862 C CA . GLU A 1 111 ? 2.795 4.140 8.885 1.00 86.06 111 GLU A CA 1
ATOM 863 C C . GLU A 1 111 ? 1.450 4.717 9.359 1.00 86.06 111 GLU A C 1
ATOM 865 O O . GLU A 1 111 ? 1.288 4.987 10.550 1.00 86.06 111 GLU A O 1
ATOM 870 N N . ASP A 1 112 ? 0.483 4.903 8.454 1.00 82.50 112 ASP A N 1
ATOM 871 C CA . ASP A 1 112 ? -0.807 5.497 8.790 1.00 82.50 112 ASP A CA 1
ATOM 872 C C . ASP A 1 112 ? -1.789 4.447 9.339 1.00 82.50 112 ASP A C 1
ATOM 874 O O . ASP A 1 112 ? -2.308 3.597 8.615 1.00 82.50 112 ASP A O 1
ATOM 878 N N . ASP A 1 113 ? -2.058 4.522 10.644 1.00 79.88 113 ASP A N 1
ATOM 879 C CA . ASP A 1 113 ? -3.056 3.701 11.343 1.00 79.88 113 ASP A CA 1
ATOM 880 C C . ASP A 1 113 ? -4.453 4.370 11.381 1.00 79.88 113 ASP A C 1
ATOM 882 O O . ASP A 1 113 ? -5.365 3.902 12.078 1.00 79.88 113 ASP A O 1
ATOM 886 N N . VAL A 1 114 ? -4.652 5.498 10.684 1.00 83.12 114 VAL A N 1
ATOM 887 C CA . VAL A 1 114 ? -5.912 6.251 10.721 1.00 83.12 114 VAL A CA 1
ATOM 888 C C . VAL A 1 114 ? -6.994 5.561 9.888 1.00 83.12 114 VAL A C 1
ATOM 890 O O . VAL A 1 114 ? -6.935 5.462 8.666 1.00 83.12 114 VAL A O 1
ATOM 893 N N . VAL A 1 115 ? -8.066 5.147 10.564 1.00 84.38 115 VAL A N 1
ATOM 894 C CA . VAL A 1 115 ? -9.263 4.586 9.923 1.00 84.38 115 VAL A CA 1
ATOM 895 C C . VAL A 1 115 ? -10.213 5.711 9.520 1.00 84.38 115 VAL A C 1
ATOM 897 O O . VAL A 1 115 ? -10.657 6.485 10.373 1.00 84.38 115 VAL A O 1
ATOM 900 N N . SER A 1 116 ? -10.593 5.761 8.241 1.00 89.81 116 SER A N 1
ATOM 901 C CA . SER A 1 116 ? -11.536 6.755 7.710 1.00 89.81 116 SER A CA 1
ATOM 902 C C . SER A 1 116 ? -12.894 6.718 8.424 1.00 89.81 116 SER A C 1
ATOM 904 O O . SER A 1 116 ? -13.438 5.646 8.687 1.00 89.81 116 SER A O 1
ATOM 906 N N . GLU A 1 117 ? -13.511 7.883 8.648 1.00 91.94 117 GLU A N 1
ATOM 907 C CA . GLU A 1 117 ? -14.881 7.987 9.182 1.00 91.94 117 GLU A CA 1
ATOM 908 C C . GLU A 1 117 ? -15.895 7.193 8.343 1.00 91.94 117 GLU A C 1
ATOM 910 O O . GLU A 1 117 ? -16.800 6.552 8.882 1.00 91.94 117 GLU A O 1
ATOM 915 N N . THR A 1 118 ? -15.706 7.168 7.018 1.00 93.19 118 THR A N 1
ATOM 916 C CA . THR A 1 118 ? -16.570 6.405 6.102 1.00 93.19 118 THR A CA 1
ATOM 917 C C . THR A 1 118 ? -16.433 4.903 6.336 1.00 93.19 118 THR A C 1
ATOM 919 O O . THR A 1 118 ? -17.431 4.178 6.335 1.00 93.19 118 THR A O 1
ATOM 922 N N . GLU A 1 119 ? -15.210 4.427 6.575 1.00 92.06 119 GLU A N 1
ATOM 923 C CA . GLU A 1 119 ? -14.962 3.028 6.910 1.00 92.06 119 GLU A CA 1
ATOM 924 C C . GLU A 1 119 ? -15.565 2.687 8.275 1.00 92.06 119 GLU A C 1
ATOM 926 O O . GLU A 1 119 ? -16.271 1.689 8.391 1.00 92.06 119 GLU A O 1
ATOM 931 N N . GLN A 1 120 ? -15.391 3.537 9.291 1.00 90.44 120 GLN A N 1
ATOM 932 C CA . GLN A 1 120 ? -15.979 3.319 10.617 1.00 90.44 120 GLN A CA 1
ATOM 933 C C . GLN A 1 120 ? -17.510 3.219 10.560 1.00 90.44 120 GLN A C 1
ATOM 935 O O . GLN A 1 120 ? -18.094 2.300 11.145 1.00 90.44 120 GLN A O 1
ATOM 940 N N . ALA A 1 121 ? -18.163 4.120 9.821 1.00 90.19 121 ALA A N 1
ATOM 941 C CA . ALA A 1 121 ? -19.609 4.106 9.626 1.00 90.19 121 ALA A CA 1
ATOM 942 C C . ALA A 1 121 ? -20.074 2.853 8.866 1.00 90.19 121 ALA A C 1
ATOM 944 O O . ALA A 1 121 ? -21.037 2.202 9.279 1.00 90.19 121 ALA A O 1
ATOM 945 N N . SER A 1 122 ? -19.360 2.469 7.804 1.00 91.38 122 SER A N 1
ATOM 946 C CA . SER A 1 122 ? -19.661 1.274 7.002 1.00 91.38 122 SER A CA 1
ATOM 947 C C . SER A 1 122 ? -19.466 -0.018 7.796 1.00 91.38 122 SER A C 1
ATOM 949 O O . SER A 1 122 ? -20.303 -0.917 7.767 1.00 91.38 122 SER A O 1
ATOM 951 N N . LEU A 1 123 ? -18.386 -0.102 8.574 1.00 90.75 123 LEU A N 1
ATOM 952 C CA . LEU A 1 123 ? -18.149 -1.217 9.482 1.00 90.75 123 LEU A CA 1
ATOM 953 C C . LEU A 1 123 ? -19.253 -1.293 10.531 1.00 90.75 123 LEU A C 1
ATOM 955 O O . LEU A 1 123 ? -19.719 -2.388 10.828 1.00 90.75 123 LEU A O 1
ATOM 959 N N . ARG A 1 124 ? -19.685 -0.160 11.100 1.00 90.00 124 ARG A N 1
ATOM 960 C CA . ARG A 1 124 ? -20.771 -0.145 12.085 1.00 90.00 124 ARG A CA 1
ATOM 961 C C . ARG A 1 124 ? -22.094 -0.587 11.471 1.00 90.00 124 ARG A C 1
ATOM 963 O O . ARG A 1 124 ? -22.769 -1.401 12.095 1.00 90.00 124 ARG A O 1
ATOM 970 N N . SER A 1 125 ? -22.456 -0.093 10.289 1.00 90.12 125 SER A N 1
ATOM 971 C CA . SER A 1 125 ? -23.740 -0.420 9.659 1.00 90.12 125 SER A CA 1
ATOM 972 C C . SER A 1 125 ? -23.887 -1.919 9.395 1.00 90.12 125 SER A C 1
ATOM 974 O O . SER A 1 125 ? -24.984 -2.444 9.533 1.00 90.12 125 SER A O 1
ATOM 976 N N . LEU A 1 126 ? -22.783 -2.621 9.121 1.00 92.50 126 LEU A N 1
ATOM 977 C CA . LEU A 1 126 ? -22.743 -4.065 8.869 1.00 92.50 126 LEU A CA 1
ATOM 978 C C . LEU A 1 126 ? -22.526 -4.928 10.127 1.00 92.50 126 LEU A C 1
ATOM 980 O O . LEU A 1 126 ? -22.499 -6.159 10.035 1.00 92.50 126 LEU A O 1
ATOM 984 N N . ARG A 1 127 ? -22.369 -4.332 11.316 1.00 94.56 127 ARG A N 1
ATOM 985 C CA . ARG A 1 127 ? -22.289 -5.097 12.572 1.00 94.56 127 ARG A CA 1
ATOM 986 C C . ARG A 1 127 ? -23.652 -5.665 12.948 1.00 94.56 127 ARG A C 1
ATOM 988 O O . ARG A 1 127 ? -24.698 -5.170 12.553 1.00 94.56 127 ARG A O 1
ATOM 995 N N . ARG A 1 128 ? -23.642 -6.694 13.792 1.00 96.00 128 ARG A N 1
ATOM 996 C CA . ARG A 1 128 ? -24.860 -7.149 14.472 1.00 96.00 128 ARG A CA 1
ATOM 997 C C . ARG A 1 128 ? -25.036 -6.355 15.763 1.00 96.00 128 ARG A C 1
ATOM 999 O O . ARG A 1 128 ? -24.121 -6.339 16.586 1.00 96.00 128 ARG A O 1
ATOM 1006 N N . GLY A 1 129 ? -26.181 -5.710 15.933 1.00 96.12 129 GLY A N 1
ATOM 1007 C CA . GLY A 1 129 ? -26.628 -5.119 17.190 1.00 96.12 129 GLY A CA 1
ATOM 1008 C C . GLY A 1 129 ? -27.147 -6.182 18.158 1.00 96.12 129 GLY A C 1
ATOM 1009 O O . GLY A 1 129 ? -27.536 -7.277 17.745 1.00 96.12 129 GLY A O 1
ATOM 1010 N N . VAL A 1 130 ? -27.133 -5.865 19.450 1.00 96.38 130 VAL A N 1
ATOM 1011 C CA . VAL A 1 130 ? -27.742 -6.683 20.507 1.00 96.38 130 VAL A CA 1
ATOM 1012 C C . VAL A 1 130 ? -29.191 -6.242 20.702 1.00 96.38 130 VAL A C 1
ATOM 1014 O O . VAL A 1 130 ? -29.449 -5.065 20.958 1.00 96.38 130 VAL A O 1
ATOM 1017 N N . PHE A 1 131 ? -30.132 -7.169 20.582 1.00 96.88 131 PHE A N 1
ATOM 1018 C CA . PHE A 1 131 ? -31.565 -6.935 20.777 1.00 96.88 131 PHE A CA 1
ATOM 1019 C C . PHE A 1 131 ? -32.065 -7.780 21.940 1.00 96.88 131 PHE A C 1
ATOM 1021 O O . PHE A 1 131 ? -31.610 -8.910 22.115 1.00 96.88 131 PHE A O 1
ATOM 1028 N N . ALA A 1 132 ? -32.993 -7.255 22.732 1.00 96.69 132 ALA A N 1
ATOM 1029 C CA . ALA A 1 132 ? -33.632 -8.033 23.785 1.00 96.69 132 ALA A CA 1
ATOM 1030 C C . ALA A 1 132 ? -34.641 -9.015 23.166 1.00 96.69 132 ALA A C 1
ATOM 1032 O O . ALA A 1 132 ? -35.417 -8.632 22.301 1.00 96.69 132 ALA A O 1
ATOM 1033 N N . THR A 1 133 ? -34.659 -10.275 23.596 1.00 96.81 133 THR A N 1
ATOM 1034 C CA . THR A 1 133 ? -35.641 -11.281 23.122 1.00 96.81 133 THR A CA 1
ATOM 1035 C C . THR A 1 133 ? -36.889 -11.350 23.999 1.00 96.81 133 THR A C 1
ATOM 1037 O O . THR A 1 133 ? -37.876 -11.992 23.654 1.00 96.81 133 THR A O 1
ATOM 1040 N N . ARG A 1 134 ? -36.839 -10.709 25.167 1.00 95.88 134 ARG A N 1
ATOM 1041 C CA . ARG A 1 134 ? -37.929 -10.603 26.138 1.00 95.88 134 ARG A CA 1
ATOM 1042 C C . ARG A 1 134 ? -37.769 -9.314 26.943 1.00 95.88 134 ARG A C 1
ATOM 1044 O O . ARG A 1 134 ? -36.682 -8.738 26.915 1.00 95.88 134 ARG A O 1
ATOM 1051 N N . PRO A 1 135 ? -38.787 -8.877 27.704 1.00 96.88 135 PRO A N 1
ATOM 1052 C CA . PRO A 1 135 ? -38.626 -7.736 28.594 1.00 96.88 135 PRO A CA 1
ATOM 1053 C C . PRO A 1 135 ? -37.517 -8.008 29.622 1.00 96.88 135 PRO A C 1
ATOM 1055 O O . PRO A 1 135 ? -37.454 -9.103 30.196 1.00 96.88 135 PRO A O 1
ATOM 1058 N N . VAL A 1 136 ? -36.651 -7.018 29.834 1.00 96.44 136 VAL A N 1
ATOM 1059 C CA . VAL A 1 136 ? -35.552 -7.034 30.810 1.00 96.44 136 VAL A CA 1
ATOM 1060 C C . VAL A 1 136 ? -35.821 -5.935 31.831 1.00 96.44 136 VAL A C 1
ATOM 1062 O O . VAL A 1 136 ? -35.966 -4.769 31.466 1.00 96.44 136 VAL A O 1
ATOM 1065 N N . ALA A 1 137 ? -35.931 -6.288 33.109 1.00 95.75 137 ALA A N 1
ATOM 1066 C CA . ALA A 1 137 ? -36.211 -5.319 34.165 1.00 95.75 137 ALA A CA 1
ATOM 1067 C C . ALA A 1 137 ? -34.972 -4.475 34.516 1.00 95.75 137 ALA A C 1
ATOM 1069 O O . ALA A 1 137 ? -33.832 -4.889 34.304 1.00 95.75 137 ALA A O 1
ATOM 1070 N N . ALA A 1 138 ? -35.185 -3.303 35.120 1.00 95.69 138 ALA A N 1
ATOM 1071 C CA . ALA A 1 138 ? -34.083 -2.545 35.711 1.00 95.69 138 ALA A CA 1
ATOM 1072 C C . ALA A 1 138 ? -33.387 -3.380 36.806 1.00 95.69 138 ALA A C 1
ATOM 1074 O O . ALA A 1 138 ? -34.042 -4.009 37.636 1.00 95.69 138 ALA A O 1
ATOM 1075 N N . GLY A 1 139 ? -32.057 -3.393 36.796 1.00 94.00 139 GLY A N 1
ATOM 1076 C CA . GLY A 1 139 ? -31.212 -4.222 37.656 1.00 94.00 139 GLY A CA 1
ATOM 1077 C C . GLY A 1 139 ? -31.013 -5.661 37.164 1.00 94.00 139 GLY A C 1
ATOM 1078 O O . GLY A 1 139 ? -30.224 -6.396 37.757 1.00 94.00 139 GLY A O 1
ATOM 1079 N N . GLU A 1 140 ? -31.684 -6.084 36.091 1.00 94.25 140 GLU A N 1
ATOM 1080 C CA . GLU A 1 140 ? -31.522 -7.425 35.530 1.00 94.25 140 GLU A CA 1
ATOM 1081 C C . GLU A 1 140 ? -30.270 -7.508 34.638 1.00 94.25 140 GLU A C 1
ATOM 1083 O O . GLU A 1 140 ? -29.929 -6.578 33.903 1.00 94.25 140 GLU A O 1
ATOM 1088 N N . ALA A 1 141 ? -29.558 -8.635 34.710 1.00 93.44 141 ALA A N 1
ATOM 1089 C CA . ALA A 1 141 ? -28.376 -8.878 33.891 1.00 93.44 141 ALA A CA 1
ATOM 1090 C C . ALA A 1 141 ? -28.756 -9.345 32.479 1.00 93.44 141 ALA A C 1
ATOM 1092 O O . ALA A 1 141 ? -29.659 -10.165 32.298 1.00 93.44 141 ALA A O 1
ATOM 1093 N N . LEU A 1 142 ? -28.004 -8.890 31.478 1.00 92.81 142 LEU A N 1
ATOM 1094 C CA . LEU A 1 142 ? -28.111 -9.407 30.121 1.00 92.81 142 LEU A CA 1
ATOM 1095 C C . LEU A 1 142 ? -27.376 -10.750 30.037 1.00 92.81 142 LEU A C 1
ATOM 1097 O O . LEU A 1 142 ? -26.206 -10.872 30.416 1.00 92.81 142 LEU A O 1
ATOM 1101 N N . THR A 1 143 ? -28.068 -11.764 29.533 1.00 92.75 143 THR A N 1
ATOM 1102 C CA . THR A 1 143 ? -27.583 -13.132 29.337 1.00 92.75 143 THR A CA 1
ATOM 1103 C C . THR A 1 143 ? -27.897 -13.595 27.920 1.00 92.75 143 THR A C 1
ATOM 1105 O O . THR A 1 143 ? -28.672 -12.972 27.206 1.00 92.75 143 THR A O 1
ATOM 1108 N N . ALA A 1 144 ? -27.316 -14.722 27.505 1.00 91.00 144 ALA A N 1
ATOM 1109 C CA . ALA A 1 144 ? -27.612 -15.308 26.197 1.00 91.00 144 ALA A CA 1
ATOM 1110 C C . ALA A 1 144 ? -29.097 -15.690 26.017 1.00 91.00 144 ALA A C 1
ATOM 1112 O O . ALA A 1 144 ? -29.547 -15.837 24.889 1.00 91.00 144 ALA A O 1
ATOM 1113 N N . ASP A 1 145 ? -29.848 -15.839 27.111 1.00 93.31 145 ASP A N 1
ATOM 1114 C CA . ASP A 1 145 ? -31.255 -16.251 27.081 1.00 93.31 145 ASP A CA 1
ATOM 1115 C C . ASP A 1 145 ? -32.212 -15.072 26.858 1.00 93.31 145 ASP A C 1
ATOM 1117 O O . ASP A 1 145 ? -33.349 -15.274 26.433 1.00 93.31 145 ASP A O 1
ATOM 1121 N N . ASN A 1 146 ? -31.784 -13.843 27.176 1.00 94.19 146 ASN A N 1
ATOM 1122 C CA . ASN A 1 146 ? -32.609 -12.637 27.054 1.00 94.19 146 ASN A CA 1
ATOM 1123 C C . ASN A 1 146 ? -32.131 -11.659 25.972 1.00 94.19 146 ASN A C 1
ATOM 1125 O O . ASN A 1 146 ? -32.751 -10.609 25.801 1.00 94.19 146 ASN A O 1
ATOM 1129 N N . VAL A 1 147 ? -31.085 -12.013 25.215 1.00 95.50 147 VAL A N 1
ATOM 1130 C CA . VAL A 1 147 ? -30.611 -11.240 24.061 1.00 95.50 147 VAL A CA 1
ATOM 1131 C C . VAL A 1 147 ? -30.441 -12.098 22.812 1.00 95.50 147 VAL A C 1
ATOM 1133 O O . VAL A 1 147 ? -30.158 -13.291 22.875 1.00 95.50 147 VAL A O 1
ATOM 1136 N N . SER A 1 148 ? -30.543 -11.461 21.653 1.00 96.25 148 SER A N 1
ATOM 1137 C CA . SER A 1 148 ? -30.165 -12.008 20.354 1.00 96.25 148 SER A CA 1
ATOM 1138 C C . SER A 1 148 ? -29.322 -10.995 19.577 1.00 96.25 148 SER A C 1
ATOM 1140 O O . SER A 1 148 ? -29.200 -9.831 19.965 1.00 96.25 148 SER A O 1
ATOM 1142 N N . PHE A 1 149 ? -28.702 -11.444 18.485 1.00 96.56 149 PHE A N 1
ATOM 1143 C CA . PHE A 1 149 ? -27.865 -10.598 17.635 1.00 96.56 149 PHE A CA 1
ATOM 1144 C C . PHE A 1 149 ? -28.476 -10.498 16.243 1.00 96.56 149 PHE A C 1
ATOM 1146 O O . PHE A 1 149 ? -28.563 -11.505 15.539 1.00 96.56 149 PHE A O 1
ATOM 1153 N N . ALA A 1 150 ? -28.838 -9.289 15.828 1.00 94.81 150 ALA A N 1
ATOM 1154 C CA . ALA A 1 150 ? -29.452 -9.023 14.530 1.00 94.81 150 ALA A CA 1
ATOM 1155 C C . ALA A 1 150 ? -28.847 -7.769 13.883 1.00 94.81 150 ALA A C 1
ATOM 1157 O O . ALA A 1 150 ? -28.134 -7.007 14.528 1.00 94.81 150 ALA A O 1
ATOM 1158 N N . PHE A 1 151 ? -29.085 -7.579 12.590 1.00 94.00 151 PHE A N 1
ATOM 1159 C CA . PHE A 1 151 ? -28.603 -6.439 11.804 1.00 94.00 151 PHE A CA 1
ATOM 1160 C C . PHE A 1 151 ? -29.806 -5.753 11.125 1.00 94.00 151 PHE A C 1
ATOM 1162 O O . PHE A 1 151 ? -30.754 -6.466 10.779 1.00 94.00 151 PHE A O 1
ATOM 1169 N N . PRO A 1 152 ? -29.768 -4.428 10.875 1.00 93.06 152 PRO A N 1
ATOM 1170 C CA . PRO A 1 152 ? -28.698 -3.479 11.213 1.00 93.06 152 PRO A CA 1
ATOM 1171 C C . PRO A 1 152 ? -28.779 -2.950 12.654 1.00 93.06 152 PRO A C 1
ATOM 1173 O O . PRO A 1 152 ? -29.845 -3.004 13.269 1.00 93.06 152 PRO A O 1
ATOM 1176 N N . PRO A 1 153 ? -27.668 -2.434 13.211 1.00 95.69 153 PRO A N 1
ATOM 1177 C CA . PRO A 1 153 ? -27.683 -1.771 14.499 1.00 95.69 153 PRO A CA 1
ATOM 1178 C C . PRO A 1 153 ? -28.098 -0.303 14.351 1.00 95.69 153 PRO A C 1
ATOM 1180 O O . PRO A 1 153 ? -27.838 0.329 13.326 1.00 95.69 153 PRO A O 1
ATOM 1183 N N . VAL A 1 154 ? -28.666 0.272 15.407 1.00 94.81 154 VAL A N 1
ATOM 1184 C CA . VAL A 1 154 ? -28.897 1.721 15.505 1.00 94.81 154 VAL A CA 1
ATOM 1185 C C . VAL A 1 154 ? -27.714 2.428 16.173 1.00 94.81 154 VAL A C 1
ATOM 1187 O O . VAL A 1 154 ? -26.835 1.805 16.784 1.00 94.81 154 VAL A O 1
ATOM 1190 N N . GLU A 1 155 ? -27.637 3.749 16.029 1.00 93.25 155 GLU A N 1
ATOM 1191 C CA . GLU A 1 155 ? -26.617 4.557 16.701 1.00 93.25 155 GLU A CA 1
ATOM 1192 C C . GLU A 1 155 ? -26.705 4.389 18.226 1.00 93.25 155 GLU A C 1
ATOM 1194 O O . GLU A 1 155 ? -27.791 4.298 18.784 1.00 93.25 155 GLU A O 1
ATOM 1199 N N . GLY A 1 156 ? -25.562 4.255 18.905 1.00 92.25 156 GLY A N 1
ATOM 1200 C CA . GLY A 1 156 ? -25.520 4.027 20.357 1.00 92.25 156 GLY A CA 1
ATOM 1201 C C . GLY A 1 156 ? -25.966 2.634 20.834 1.00 92.25 156 GLY A C 1
ATOM 1202 O O . GLY A 1 156 ? -25.833 2.334 22.022 1.00 92.25 156 GLY A O 1
ATOM 1203 N N . GLN A 1 157 ? -26.444 1.756 19.944 1.00 95.94 157 GLN A N 1
ATOM 1204 C CA . GLN A 1 157 ? -26.730 0.360 20.279 1.00 95.94 157 GLN A CA 1
ATOM 1205 C C . GLN A 1 157 ? -25.439 -0.410 20.564 1.00 95.94 157 GLN A C 1
ATOM 1207 O O . GLN A 1 157 ? -24.446 -0.255 19.838 1.00 95.94 157 GLN A O 1
ATOM 1212 N N . LEU A 1 158 ? -25.489 -1.273 21.580 1.00 94.56 158 LEU A N 1
ATOM 1213 C CA . LEU A 1 158 ? -24.460 -2.269 21.840 1.00 94.56 158 LEU A CA 1
ATOM 1214 C C . LEU A 1 158 ? -24.378 -3.234 20.652 1.00 94.56 158 LEU A C 1
ATOM 1216 O O . LEU A 1 158 ? -25.394 -3.727 20.158 1.00 94.56 158 LEU A O 1
ATOM 1220 N N . THR A 1 159 ? -23.168 -3.536 20.199 1.00 95.31 159 THR A N 1
ATOM 1221 C CA . THR A 1 159 ? -22.927 -4.484 19.108 1.00 95.31 159 THR A CA 1
ATOM 1222 C C . THR A 1 159 ? -22.387 -5.814 19.623 1.00 95.31 159 THR A C 1
ATOM 1224 O O . THR A 1 159 ? -21.807 -5.912 20.704 1.00 95.31 159 THR A O 1
ATOM 1227 N N . ALA A 1 160 ? -22.523 -6.866 18.819 1.00 93.25 160 ALA A N 1
ATOM 1228 C CA . ALA A 1 160 ? -21.961 -8.181 19.115 1.00 93.25 160 ALA A CA 1
ATOM 1229 C C . ALA A 1 160 ? -20.428 -8.148 19.292 1.00 93.25 160 ALA A C 1
ATOM 1231 O O . ALA A 1 160 ? -19.879 -9.000 19.982 1.00 93.25 160 ALA A O 1
ATOM 1232 N N . ASN A 1 161 ? -19.736 -7.167 18.700 1.00 91.62 161 ASN A N 1
ATOM 1233 C CA . ASN A 1 161 ? -18.294 -6.959 18.871 1.00 91.62 161 ASN A CA 1
ATOM 1234 C C . ASN A 1 161 ? -17.924 -6.485 20.285 1.00 91.62 161 ASN A C 1
ATOM 1236 O O . ASN A 1 161 ? -16.794 -6.688 20.723 1.00 91.62 161 ASN A O 1
ATOM 1240 N N . GLU A 1 162 ? -18.863 -5.853 20.984 1.00 89.19 162 GLU A N 1
ATOM 1241 C CA . GLU A 1 162 ? -18.698 -5.372 22.358 1.00 89.19 162 GLU A CA 1
ATOM 1242 C C . GLU A 1 162 ? -19.204 -6.408 23.373 1.00 89.19 162 GLU A C 1
ATOM 1244 O O . GLU A 1 162 ? -18.800 -6.400 24.535 1.00 89.19 162 GLU A O 1
ATOM 1249 N N . TRP A 1 163 ? -20.031 -7.358 22.928 1.00 88.62 163 TRP A N 1
ATOM 1250 C CA . TRP A 1 163 ? -20.475 -8.478 23.746 1.00 88.62 163 TRP A CA 1
ATOM 1251 C C . TRP A 1 163 ? -19.308 -9.405 24.109 1.00 88.62 163 TRP A C 1
ATOM 1253 O O . TRP A 1 163 ? -18.579 -9.908 23.254 1.00 88.62 163 TRP A O 1
ATOM 1263 N N . SER A 1 164 ? -19.133 -9.678 25.402 1.00 84.31 164 SER A N 1
ATOM 1264 C CA . SER A 1 164 ? -18.004 -10.460 25.905 1.00 84.31 164 SER A CA 1
ATOM 1265 C C . SER A 1 164 ? -18.419 -11.366 27.051 1.00 84.31 164 SER A C 1
ATOM 1267 O O . SER A 1 164 ? -19.155 -10.963 27.942 1.00 84.31 164 SER A O 1
ATOM 1269 N N . LYS A 1 165 ? -17.833 -12.567 27.115 1.00 77.94 165 LYS A N 1
ATOM 1270 C CA . LYS A 1 165 ? -17.987 -13.467 28.274 1.00 77.94 165 LYS A CA 1
ATOM 1271 C C . LYS A 1 165 ? -17.473 -12.877 29.593 1.00 77.94 165 LYS A C 1
ATOM 1273 O O . LYS A 1 165 ? -17.790 -13.396 30.660 1.00 77.94 165 LYS A O 1
ATOM 1278 N N . TYR A 1 166 ? -16.626 -11.850 29.527 1.00 78.94 166 TYR A N 1
ATOM 1279 C CA . TYR A 1 166 ? -16.006 -11.232 30.699 1.00 78.94 166 TYR A CA 1
ATOM 1280 C C . TYR A 1 166 ? -16.666 -9.922 31.109 1.00 78.94 166 TYR A C 1
ATOM 1282 O O . TYR A 1 166 ? -16.405 -9.452 32.213 1.00 78.94 166 TYR A O 1
ATOM 1290 N N . VAL A 1 167 ? -17.486 -9.327 30.246 1.00 82.25 167 VAL A N 1
ATOM 1291 C CA . VAL A 1 167 ? -18.196 -8.088 30.555 1.00 82.25 167 VAL A CA 1
ATOM 1292 C C . VAL A 1 167 ? -19.645 -8.456 30.796 1.00 82.25 167 VAL A C 1
ATOM 1294 O O . VAL A 1 167 ? -20.320 -8.955 29.901 1.00 82.25 167 VAL A O 1
ATOM 1297 N N . ARG A 1 168 ? -20.109 -8.258 32.027 1.00 85.81 168 ARG A N 1
ATOM 1298 C CA . ARG A 1 168 ? -21.530 -8.379 32.341 1.00 85.81 168 ARG A CA 1
ATOM 1299 C C . ARG A 1 168 ? -22.172 -7.017 32.195 1.00 85.81 168 ARG A C 1
ATOM 1301 O O . ARG A 1 168 ? -21.639 -6.044 32.714 1.00 85.81 168 ARG A O 1
ATOM 1308 N N . TYR A 1 169 ? -23.301 -6.973 31.511 1.00 92.38 169 TYR A N 1
ATOM 1309 C CA . TYR A 1 169 ? -24.109 -5.772 31.401 1.00 92.38 169 TYR A CA 1
ATOM 1310 C C . TYR A 1 169 ? -25.344 -5.944 32.273 1.00 92.38 169 TYR A C 1
ATOM 1312 O O . TYR A 1 169 ? -26.005 -6.981 32.203 1.00 92.38 169 TYR A O 1
ATOM 1320 N N . THR A 1 170 ? -25.639 -4.935 33.081 1.00 94.12 170 THR A N 1
ATOM 1321 C CA . THR A 1 170 ? -26.872 -4.853 33.866 1.00 94.12 170 THR A CA 1
ATOM 1322 C C . THR A 1 170 ? -27.704 -3.696 33.334 1.00 94.12 170 THR A C 1
ATOM 1324 O O . THR A 1 170 ? -27.160 -2.623 33.066 1.00 94.12 170 THR A O 1
ATOM 1327 N N . ALA A 1 171 ? -29.004 -3.902 33.149 1.00 94.81 171 ALA A N 1
ATOM 1328 C CA . ALA A 1 171 ? -29.899 -2.862 32.661 1.00 94.81 171 ALA A CA 1
ATOM 1329 C C . ALA A 1 171 ? -30.139 -1.807 33.755 1.00 94.81 171 ALA A C 1
ATOM 1331 O O . ALA A 1 171 ? -30.562 -2.142 34.859 1.00 94.81 171 ALA A O 1
ATOM 1332 N N . LYS A 1 172 ? -29.873 -0.529 33.475 1.00 94.81 172 LYS A N 1
ATOM 1333 C CA . LYS A 1 172 ? -30.172 0.589 34.392 1.00 94.81 172 LYS A CA 1
ATOM 1334 C C . LYS A 1 172 ? -31.653 0.956 34.343 1.00 94.81 172 LYS A C 1
ATOM 1336 O O . LYS A 1 172 ? -32.249 1.304 35.357 1.00 94.81 172 LYS A O 1
ATOM 1341 N N . THR A 1 173 ? -32.236 0.850 33.157 1.00 93.69 173 THR A N 1
ATOM 1342 C CA . THR A 1 173 ? -33.643 1.103 32.844 1.00 93.69 173 THR A CA 1
ATOM 1343 C C . THR A 1 173 ? -34.272 -0.173 32.280 1.00 93.69 173 THR A C 1
ATOM 1345 O O . THR A 1 173 ? -33.553 -1.029 31.761 1.00 93.69 173 THR A O 1
ATOM 1348 N N . PRO A 1 174 ? -35.596 -0.367 32.412 1.00 95.38 174 PRO A N 1
ATOM 1349 C CA . PRO A 1 174 ? -36.249 -1.529 31.824 1.00 95.38 174 PRO A CA 1
ATOM 1350 C C . PRO A 1 174 ? -36.182 -1.467 30.289 1.00 95.38 174 PRO A C 1
ATOM 1352 O O . PRO A 1 174 ? -36.472 -0.429 29.697 1.00 95.38 174 PRO A O 1
ATOM 1355 N N . ILE A 1 175 ? -35.841 -2.587 29.652 1.00 96.31 175 ILE A N 1
ATOM 1356 C CA . ILE A 1 175 ? -35.736 -2.732 28.194 1.00 96.31 175 ILE A CA 1
ATOM 1357 C C . ILE A 1 175 ? -36.913 -3.584 27.710 1.00 96.31 175 ILE A C 1
ATOM 1359 O O . ILE A 1 175 ? -37.168 -4.668 28.241 1.00 96.31 175 ILE A O 1
ATOM 1363 N N . ALA A 1 176 ? -37.653 -3.095 26.715 1.00 96.69 176 ALA A N 1
ATOM 1364 C CA . ALA A 1 176 ? -38.770 -3.832 26.128 1.00 96.69 176 ALA A CA 1
ATOM 1365 C C . ALA A 1 176 ? -38.292 -5.048 25.310 1.00 96.69 176 ALA A C 1
ATOM 1367 O O . ALA A 1 176 ? -37.156 -5.087 24.842 1.00 96.69 176 ALA A O 1
ATOM 1368 N N . ALA A 1 177 ? -39.174 -6.033 25.114 1.00 95.94 177 ALA A N 1
ATOM 1369 C CA . ALA A 1 177 ? -38.912 -7.125 24.175 1.00 95.94 177 ALA A CA 1
ATOM 1370 C C . ALA A 1 177 ? -38.719 -6.584 22.750 1.00 95.94 177 ALA A C 1
ATOM 1372 O O . ALA A 1 177 ? -39.340 -5.586 22.385 1.00 95.94 177 ALA A O 1
ATOM 1373 N N . ASP A 1 178 ? -37.850 -7.232 21.975 1.00 95.38 178 ASP A N 1
ATOM 1374 C CA . ASP A 1 178 ? -37.482 -6.895 20.593 1.00 95.38 178 ASP A CA 1
ATOM 1375 C C . ASP A 1 178 ? -36.852 -5.501 20.407 1.00 95.38 178 ASP A C 1
ATOM 1377 O O . ASP A 1 178 ? -36.544 -5.085 19.288 1.00 95.38 178 ASP A O 1
ATOM 1381 N N . ALA A 1 179 ? -36.599 -4.777 21.501 1.00 95.94 179 ALA A N 1
ATOM 1382 C CA . ALA A 1 179 ? -35.972 -3.467 21.466 1.00 95.94 179 ALA A CA 1
ATOM 1383 C C . ALA A 1 179 ? -34.440 -3.571 21.334 1.00 95.94 179 ALA A C 1
ATOM 1385 O O . ALA A 1 179 ? -33.820 -4.514 21.851 1.00 95.94 179 ALA A O 1
ATOM 1386 N N . PRO A 1 180 ? -33.797 -2.589 20.673 1.00 96.69 180 PRO A N 1
ATOM 1387 C CA . PRO A 1 180 ? -32.347 -2.496 20.645 1.00 96.69 180 PRO A CA 1
ATOM 1388 C C . PRO A 1 180 ? -31.806 -2.217 22.049 1.00 96.69 180 PRO A C 1
ATOM 1390 O O . PRO A 1 180 ? -32.287 -1.341 22.766 1.00 96.69 180 PRO A O 1
ATOM 1393 N N . VAL A 1 181 ? -30.762 -2.945 22.434 1.00 96.00 181 VAL A N 1
ATOM 1394 C CA . VAL A 1 181 ? -30.062 -2.722 23.697 1.00 96.00 181 VAL A CA 1
ATOM 1395 C C . VAL A 1 181 ? -29.100 -1.547 23.532 1.00 96.00 181 VAL A C 1
ATOM 1397 O O . VAL A 1 181 ? -28.044 -1.669 22.903 1.00 96.00 181 VAL A O 1
ATOM 1400 N N . MET A 1 182 ? -29.455 -0.400 24.104 1.00 96.25 182 MET A N 1
ATOM 1401 C CA . MET A 1 182 ? -28.652 0.820 24.023 1.00 96.25 182 MET A CA 1
ATOM 1402 C C . MET A 1 182 ? -27.517 0.792 25.044 1.00 96.25 182 MET A C 1
ATOM 1404 O O . MET A 1 182 ? -27.740 0.529 26.223 1.00 96.25 182 MET A O 1
ATOM 1408 N N . ALA A 1 183 ? -26.292 1.117 24.626 1.00 93.19 183 ALA A N 1
ATOM 1409 C CA . ALA A 1 183 ? -25.137 1.131 25.528 1.00 93.19 183 ALA A CA 1
ATOM 1410 C C . ALA A 1 183 ? -25.313 2.138 26.683 1.00 93.19 183 ALA A C 1
ATOM 1412 O O . ALA A 1 183 ? -24.850 1.898 27.799 1.00 93.19 183 ALA A O 1
ATOM 1413 N N . ALA A 1 184 ? -26.033 3.237 26.432 1.00 93.62 184 ALA A N 1
ATOM 1414 C CA . ALA A 1 184 ? -26.361 4.248 27.433 1.00 93.62 184 ALA A CA 1
ATOM 1415 C C . ALA A 1 184 ? -27.237 3.711 28.578 1.00 93.62 184 ALA A C 1
ATOM 1417 O O . ALA A 1 184 ? -27.109 4.197 29.702 1.00 93.62 184 ALA A O 1
ATOM 1418 N N . ASP A 1 185 ? -28.049 2.680 28.334 1.00 92.69 185 ASP A N 1
ATOM 1419 C CA . ASP A 1 185 ? -28.960 2.074 29.315 1.00 92.69 185 ASP A CA 1
ATOM 1420 C C . ASP A 1 185 ? -28.307 0.952 30.128 1.00 92.69 185 ASP A C 1
ATOM 1422 O O . ASP A 1 185 ? -28.936 0.354 30.998 1.00 92.69 185 ASP A O 1
ATOM 1426 N N . LEU A 1 186 ? -27.019 0.686 29.904 1.00 92.44 186 LEU A N 1
ATOM 1427 C CA . LEU A 1 186 ? -26.304 -0.408 30.549 1.00 92.44 186 LEU A CA 1
ATOM 1428 C C . LEU A 1 186 ? -25.273 0.073 31.569 1.00 92.44 186 LEU A C 1
ATOM 1430 O O . LEU A 1 186 ? -24.625 1.111 31.412 1.00 92.44 186 LEU A O 1
ATOM 1434 N N . GLU A 1 187 ? -25.096 -0.723 32.615 1.00 92.25 187 GLU A N 1
ATOM 1435 C CA . GLU A 1 187 ? -23.970 -0.644 33.537 1.00 92.25 187 GLU A CA 1
ATOM 1436 C C . GLU A 1 187 ? -23.016 -1.824 33.267 1.00 92.25 187 GLU A C 1
ATOM 1438 O O . GLU A 1 187 ? -23.385 -2.981 33.502 1.00 92.25 187 GLU A O 1
ATOM 1443 N N . PRO A 1 188 ? -21.809 -1.576 32.720 1.00 88.62 188 PRO A N 1
ATOM 1444 C CA . PRO A 1 188 ? -20.849 -2.630 32.426 1.00 88.62 188 PRO A CA 1
ATOM 1445 C C . PRO A 1 188 ? -19.993 -2.982 33.648 1.00 88.62 188 PRO A C 1
ATOM 1447 O O . PRO A 1 188 ? -19.340 -2.131 34.249 1.00 88.62 188 PRO A O 1
ATOM 1450 N N . VAL A 1 189 ? -19.891 -4.274 33.952 1.00 87.81 189 VAL A N 1
ATOM 1451 C CA . VAL A 1 189 ? -18.966 -4.827 34.946 1.00 87.81 189 VAL A CA 1
ATOM 1452 C C . VAL A 1 189 ? -17.950 -5.715 34.240 1.00 87.81 189 VAL A C 1
ATOM 1454 O O . VAL A 1 189 ? -18.261 -6.823 33.796 1.00 87.81 189 VAL A O 1
ATOM 1457 N N . ASN A 1 190 ? -16.706 -5.242 34.156 1.00 84.44 190 ASN A N 1
ATOM 1458 C CA . ASN A 1 190 ? -15.611 -6.000 33.561 1.00 84.44 190 ASN A CA 1
ATOM 1459 C C . ASN A 1 190 ? -14.969 -6.936 34.598 1.00 84.44 190 ASN A C 1
ATOM 1461 O O . ASN A 1 190 ? -14.374 -6.508 35.586 1.00 84.44 190 ASN A O 1
ATOM 1465 N N . LEU A 1 191 ? -15.090 -8.239 34.366 1.00 84.94 191 LEU A N 1
ATOM 1466 C CA . LEU A 1 191 ? -14.563 -9.291 35.233 1.00 84.94 191 LEU A CA 1
ATOM 1467 C C . LEU A 1 191 ? -13.200 -9.819 34.768 1.00 84.94 191 LEU A C 1
ATOM 1469 O O . LEU A 1 191 ? -12.646 -10.697 35.433 1.00 84.94 191 LEU A O 1
ATOM 1473 N N . ARG A 1 192 ? -12.644 -9.315 33.657 1.00 85.25 192 ARG A N 1
ATOM 1474 C CA . ARG A 1 192 ? -11.422 -9.853 33.036 1.00 85.25 192 ARG A CA 1
ATOM 1475 C C . ARG A 1 192 ? -10.255 -9.911 34.015 1.00 85.25 192 ARG A C 1
ATOM 1477 O O . ARG A 1 192 ? -9.653 -10.971 34.154 1.00 85.25 192 ARG A O 1
ATOM 1484 N N . ASP A 1 193 ? -10.009 -8.837 34.756 1.00 83.19 193 ASP A N 1
ATOM 1485 C CA . ASP A 1 193 ? -8.901 -8.773 35.717 1.00 83.19 193 ASP A CA 1
ATOM 1486 C C . ASP A 1 193 ? -9.082 -9.754 36.874 1.00 83.19 193 ASP A C 1
ATOM 1488 O O . ASP A 1 193 ? -8.126 -10.384 37.326 1.00 83.19 193 ASP 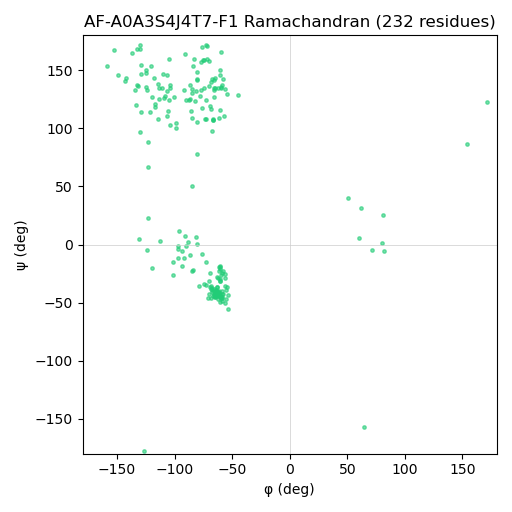A O 1
ATOM 1492 N N . LYS A 1 194 ? -10.322 -9.929 37.346 1.00 84.75 194 LYS A N 1
ATOM 1493 C CA . LYS A 1 194 ? -10.639 -10.898 38.404 1.00 84.75 194 LYS A CA 1
ATOM 1494 C C . LYS A 1 194 ? -10.396 -12.326 37.920 1.00 84.75 194 LYS A C 1
ATOM 1496 O O . LYS A 1 194 ? -9.773 -13.114 38.629 1.00 84.75 194 LYS A O 1
ATOM 1501 N N . VAL A 1 195 ? -10.837 -12.645 36.702 1.00 86.06 195 VAL A N 1
ATOM 1502 C CA . VAL A 1 195 ? -10.609 -1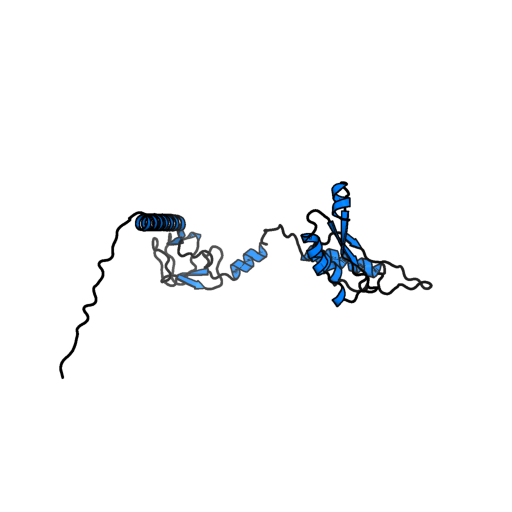3.957 36.079 1.00 86.06 195 VAL A CA 1
ATOM 1503 C C . VAL A 1 195 ? -9.118 -14.192 35.855 1.00 86.06 195 VAL A C 1
ATOM 1505 O O . VAL A 1 195 ? -8.619 -15.268 36.175 1.00 86.06 195 VAL A O 1
ATOM 1508 N N . GLN A 1 196 ? -8.388 -13.191 35.364 1.00 87.31 196 GLN A N 1
ATOM 1509 C CA . GLN A 1 196 ? -6.954 -13.303 35.129 1.00 87.31 196 GLN A CA 1
ATOM 1510 C C . GLN A 1 196 ? -6.183 -13.557 36.430 1.00 87.31 196 GLN A C 1
ATOM 1512 O O . GLN A 1 196 ? -5.413 -14.516 36.490 1.00 87.31 196 GLN A O 1
ATOM 1517 N N . LYS A 1 197 ? -6.473 -12.803 37.498 1.00 90.50 197 LYS A N 1
ATOM 1518 C CA . LYS A 1 197 ? -5.893 -13.034 38.832 1.00 90.50 197 LYS A CA 1
ATOM 1519 C C . LYS A 1 197 ? -6.184 -14.444 39.351 1.00 90.50 197 LYS A C 1
ATOM 1521 O O . LYS A 1 197 ? -5.291 -15.100 39.882 1.00 90.50 197 LYS A O 1
ATOM 1526 N N . ALA A 1 198 ? -7.409 -14.941 39.169 1.00 89.19 198 ALA A N 1
ATOM 1527 C CA . ALA A 1 198 ? -7.766 -16.303 39.563 1.00 89.19 198 ALA A CA 1
ATOM 1528 C C . ALA A 1 198 ? -6.982 -17.361 38.763 1.00 89.19 198 ALA A C 1
ATOM 1530 O O . ALA A 1 198 ? -6.447 -18.306 39.343 1.00 89.19 198 ALA A O 1
ATOM 1531 N N . VAL A 1 199 ? -6.848 -17.186 37.445 1.00 90.44 199 VAL A N 1
ATOM 1532 C CA . VAL A 1 199 ? -6.062 -18.085 36.583 1.00 90.44 199 VAL A CA 1
ATOM 1533 C C . VAL A 1 199 ? -4.586 -18.079 36.978 1.00 90.44 199 VAL A C 1
ATOM 1535 O O . VAL A 1 199 ? -3.967 -19.141 37.050 1.00 90.44 199 VAL A O 1
ATOM 1538 N N . GLU A 1 200 ? -4.009 -16.912 37.252 1.00 93.12 200 GLU A N 1
ATOM 1539 C CA . GLU A 1 200 ? -2.624 -16.776 37.711 1.00 93.12 200 GLU A CA 1
ATOM 1540 C C . GLU A 1 200 ? -2.406 -17.466 39.063 1.00 93.12 200 GLU A C 1
ATOM 1542 O O . GLU A 1 200 ? -1.445 -18.225 39.213 1.00 93.12 200 GLU A O 1
ATOM 1547 N N . ALA A 1 201 ? -3.333 -17.304 40.011 1.00 91.31 201 ALA A N 1
ATOM 1548 C CA . ALA A 1 201 ? -3.290 -17.991 41.300 1.00 91.31 201 ALA A CA 1
ATOM 1549 C C . ALA A 1 201 ? -3.351 -19.523 41.149 1.00 91.31 201 ALA A C 1
ATOM 1551 O O . ALA A 1 201 ? -2.570 -20.244 41.776 1.00 91.31 201 ALA A O 1
ATOM 1552 N N . VAL A 1 202 ? -4.221 -20.033 40.271 1.00 92.38 202 VAL A N 1
ATOM 1553 C CA . VAL A 1 202 ? -4.329 -21.471 39.970 1.00 92.38 202 VAL A CA 1
ATOM 1554 C C . VAL A 1 202 ? -3.060 -21.989 39.289 1.00 92.38 202 VAL A C 1
ATOM 1556 O O . VAL A 1 202 ? -2.526 -23.026 39.685 1.00 92.38 202 VAL A O 1
ATOM 1559 N N . LYS A 1 203 ? -2.503 -21.254 38.318 1.00 91.56 203 LYS A N 1
ATOM 1560 C CA . LYS A 1 203 ? -1.216 -21.596 37.687 1.00 91.56 203 LYS A CA 1
ATOM 1561 C C . LYS A 1 203 ? -0.085 -21.655 38.714 1.00 91.56 203 LYS A C 1
ATOM 1563 O O . LYS A 1 203 ? 0.720 -22.588 38.682 1.00 91.56 203 LYS A O 1
ATOM 1568 N N . ALA A 1 204 ? -0.032 -20.702 39.644 1.00 90.56 204 ALA A N 1
ATOM 1569 C CA . ALA A 1 204 ? 0.947 -20.695 40.726 1.00 90.56 204 ALA A CA 1
ATOM 1570 C C . ALA A 1 204 ? 0.771 -21.898 41.669 1.00 90.56 204 ALA A C 1
ATOM 1572 O O . ALA A 1 204 ? 1.759 -22.518 42.065 1.00 90.56 204 ALA A O 1
ATOM 1573 N N . LEU A 1 205 ? -0.471 -22.27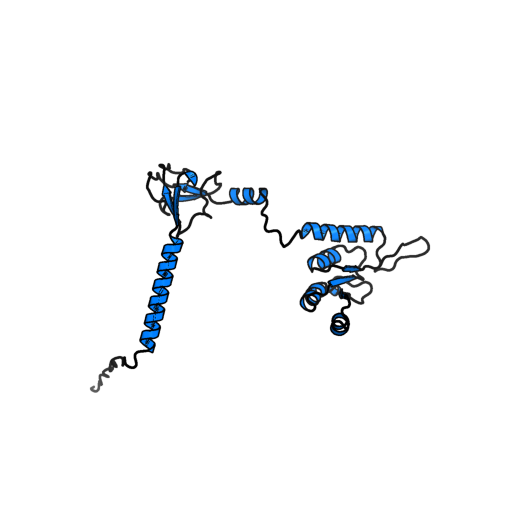8 41.988 1.00 91.75 205 LEU A N 1
ATOM 1574 C CA . LEU A 1 205 ? -0.776 -23.484 42.762 1.00 91.75 205 LEU A CA 1
ATOM 1575 C C . LEU A 1 205 ? -0.268 -24.751 42.056 1.00 91.75 205 LEU A C 1
ATOM 1577 O O . LEU A 1 205 ? 0.470 -25.524 42.665 1.00 91.75 205 LEU A O 1
ATOM 1581 N N . PHE A 1 206 ? -0.569 -24.925 40.765 1.00 89.19 206 PHE A N 1
ATOM 1582 C CA . PHE A 1 206 ? -0.075 -26.066 39.987 1.00 89.19 206 PHE A CA 1
ATOM 1583 C C . PHE A 1 206 ? 1.452 -26.093 39.892 1.00 89.19 206 PHE A C 1
ATOM 1585 O O . PHE A 1 206 ? 2.047 -27.161 40.026 1.00 89.19 206 PHE A O 1
ATOM 1592 N N . LYS A 1 207 ? 2.109 -24.939 39.716 1.00 86.06 207 LYS A N 1
ATOM 1593 C CA . LYS A 1 207 ? 3.578 -24.851 39.707 1.00 86.06 207 LYS A CA 1
ATOM 1594 C C . LYS A 1 207 ? 4.170 -25.326 41.038 1.00 86.06 207 LYS A C 1
ATOM 1596 O O . LYS A 1 207 ? 5.102 -26.126 41.017 1.00 86.06 207 LYS A O 1
ATOM 1601 N N . ARG A 1 208 ? 3.585 -24.904 42.169 1.00 82.88 208 ARG A N 1
ATOM 1602 C CA . ARG A 1 208 ? 3.983 -25.344 43.520 1.00 82.88 208 ARG A CA 1
ATOM 1603 C C . ARG A 1 208 ? 3.756 -26.840 43.741 1.00 82.88 208 ARG A C 1
ATOM 1605 O O . ARG A 1 208 ? 4.651 -27.517 44.237 1.00 82.88 208 ARG A O 1
ATOM 1612 N N . ALA A 1 209 ? 2.608 -27.375 43.329 1.00 79.50 209 ALA A N 1
ATOM 1613 C CA . ALA A 1 209 ? 2.316 -28.805 43.440 1.00 79.50 209 ALA A CA 1
ATOM 1614 C C . ALA A 1 209 ? 3.301 -29.654 42.614 1.00 79.50 209 ALA A C 1
ATOM 1616 O O . ALA A 1 209 ? 3.815 -30.662 43.093 1.00 79.50 209 ALA A O 1
ATOM 1617 N N . ARG A 1 210 ? 3.651 -29.204 41.401 1.00 71.00 210 ARG A N 1
ATOM 1618 C CA . ARG A 1 210 ? 4.631 -29.881 40.536 1.00 71.00 210 ARG A CA 1
ATOM 1619 C C . ARG A 1 210 ? 6.049 -29.838 41.105 1.00 71.00 210 ARG A C 1
ATOM 1621 O O . ARG A 1 210 ? 6.774 -30.821 40.975 1.00 71.00 210 ARG A O 1
ATOM 1628 N N . SER A 1 211 ? 6.447 -28.726 41.730 1.00 65.56 211 SER A N 1
ATOM 1629 C CA . SER A 1 211 ? 7.724 -28.655 42.450 1.00 65.56 211 SER A CA 1
ATOM 1630 C C . SER A 1 211 ? 7.724 -29.530 43.700 1.00 65.56 211 SER A C 1
ATOM 1632 O O . SER A 1 211 ? 8.738 -30.153 43.986 1.00 65.56 211 SER A O 1
ATOM 1634 N N . TRP A 1 212 ? 6.591 -29.644 44.398 1.00 52.66 212 TRP A N 1
ATOM 1635 C CA . TRP A 1 212 ? 6.458 -30.485 45.586 1.00 52.66 212 TRP A CA 1
ATOM 1636 C C . TRP A 1 212 ? 6.546 -31.978 45.237 1.00 52.66 212 TRP A C 1
ATOM 1638 O O . TRP A 1 212 ? 7.370 -32.679 45.807 1.00 52.66 212 TRP A O 1
ATOM 1648 N N . CYS A 1 213 ? 5.842 -32.449 44.199 1.00 55.09 213 CYS A N 1
ATOM 1649 C CA . CYS A 1 213 ? 5.990 -33.827 43.701 1.00 55.09 213 CYS A CA 1
ATOM 1650 C C . CYS A 1 213 ? 7.416 -34.174 43.232 1.00 55.09 213 CYS A C 1
ATOM 1652 O O . CYS A 1 213 ? 7.784 -35.342 43.257 1.00 55.09 213 CYS A O 1
ATOM 1654 N N . ARG A 1 214 ? 8.223 -33.194 42.800 1.00 54.31 214 ARG A N 1
ATOM 1655 C CA . ARG A 1 214 ? 9.644 -33.412 42.464 1.00 54.31 214 ARG A CA 1
ATOM 1656 C C . ARG A 1 214 ? 10.573 -33.361 43.681 1.00 54.31 214 ARG A C 1
ATOM 1658 O O . ARG A 1 214 ? 11.670 -33.898 43.604 1.00 54.31 214 ARG A O 1
ATOM 1665 N N . ALA A 1 215 ? 10.154 -32.714 44.767 1.00 53.53 215 ALA A N 1
ATOM 1666 C CA . ALA A 1 215 ? 10.955 -32.490 45.969 1.00 53.53 215 ALA A CA 1
ATOM 1667 C C . ALA A 1 215 ? 10.700 -33.511 47.093 1.00 53.53 215 ALA A C 1
ATOM 1669 O O . ALA A 1 215 ? 11.383 -33.453 48.110 1.00 53.53 215 ALA A O 1
ATOM 1670 N N . VAL A 1 216 ? 9.751 -34.441 46.931 1.00 48.44 216 VAL A N 1
ATOM 1671 C CA . VAL A 1 216 ? 9.515 -35.537 47.885 1.00 48.44 216 VAL A CA 1
ATOM 1672 C C . VAL A 1 216 ? 10.196 -36.817 47.377 1.00 48.44 216 VAL A C 1
ATOM 1674 O O . VAL A 1 216 ? 9.638 -37.509 46.522 1.00 48.44 216 VAL A O 1
ATOM 1677 N N . PRO A 1 217 ? 11.383 -37.191 47.889 1.00 47.97 217 PRO A N 1
ATOM 1678 C CA . PRO A 1 217 ? 11.975 -38.494 47.629 1.00 47.97 217 PRO A CA 1
ATOM 1679 C C . PRO A 1 217 ? 11.324 -39.530 48.552 1.00 47.97 217 PRO A C 1
ATOM 1681 O O . PRO A 1 217 ? 11.875 -39.861 49.593 1.00 47.97 217 PRO A O 1
ATOM 1684 N N . SER A 1 218 ? 10.113 -39.983 48.215 1.00 53.97 218 SER A N 1
ATOM 1685 C CA . SER A 1 218 ? 9.492 -41.259 48.633 1.00 53.97 218 SER A CA 1
ATOM 1686 C C . SER A 1 218 ? 7.966 -41.165 48.612 1.00 53.97 218 SER A C 1
ATOM 1688 O O . SER A 1 218 ? 7.296 -40.966 49.619 1.00 53.97 218 SER A O 1
ATOM 1690 N N . TRP A 1 219 ? 7.382 -41.427 47.451 1.00 43.44 219 TRP A N 1
ATOM 1691 C CA . TRP A 1 219 ? 6.088 -42.095 47.432 1.00 43.44 219 TRP A CA 1
ATOM 1692 C C . TRP A 1 219 ? 6.263 -43.350 46.591 1.00 43.44 219 TRP A C 1
ATOM 1694 O O . TRP A 1 219 ? 6.144 -43.338 45.369 1.00 43.44 219 TRP A O 1
ATOM 1704 N N . LYS A 1 220 ? 6.676 -44.434 47.260 1.00 42.06 220 LYS A N 1
ATOM 1705 C CA . LYS A 1 220 ? 6.534 -45.770 46.693 1.00 42.06 220 LYS A CA 1
ATOM 1706 C C . LYS A 1 220 ? 5.035 -46.024 46.626 1.00 42.06 220 LYS A C 1
ATOM 1708 O O . LYS A 1 220 ? 4.400 -46.208 47.661 1.00 42.06 220 LYS A O 1
ATOM 1713 N N . SER A 1 221 ? 4.480 -45.991 45.421 1.00 42.28 221 SER A N 1
ATOM 1714 C CA . SER A 1 221 ? 3.171 -46.567 45.131 1.00 42.28 221 SER A CA 1
ATOM 1715 C C . SER A 1 221 ? 3.116 -47.952 45.788 1.00 42.28 221 SER A C 1
ATOM 1717 O O . SER A 1 221 ? 4.054 -48.729 45.570 1.00 42.28 221 SER A O 1
ATOM 1719 N N . PRO A 1 222 ? 2.092 -48.295 46.590 1.00 40.16 222 PRO A N 1
ATOM 1720 C CA . PRO A 1 222 ? 1.923 -49.675 47.000 1.00 40.16 222 PRO A CA 1
ATOM 1721 C C . PRO A 1 222 ? 1.719 -50.470 45.716 1.00 40.16 222 PRO A C 1
ATOM 1723 O O . PRO A 1 222 ? 0.785 -50.225 44.953 1.00 40.16 222 PRO A O 1
ATOM 1726 N N . THR A 1 223 ? 2.665 -51.354 45.431 1.00 40.94 223 THR A N 1
ATOM 1727 C CA . THR A 1 223 ? 2.570 -52.309 44.340 1.00 40.94 223 THR A CA 1
ATOM 1728 C C . THR A 1 223 ? 1.301 -53.114 44.588 1.00 40.94 223 THR A C 1
ATOM 1730 O O . THR A 1 223 ? 1.221 -53.854 45.564 1.00 40.94 223 THR A O 1
ATOM 1733 N N . ILE A 1 224 ? 0.281 -52.929 43.749 1.00 41.69 224 ILE A N 1
ATOM 1734 C CA . ILE A 1 224 ? -0.841 -53.861 43.688 1.00 41.69 224 ILE A CA 1
ATOM 1735 C C . ILE A 1 224 ? -0.242 -55.146 43.125 1.00 41.69 224 ILE A C 1
ATOM 1737 O O . ILE A 1 224 ? 0.010 -55.260 41.926 1.00 41.69 224 ILE A O 1
ATOM 1741 N N . THR A 1 225 ? 0.087 -56.079 44.011 1.00 39.19 225 THR A N 1
ATOM 1742 C CA . THR A 1 225 ? 0.508 -57.425 43.644 1.00 39.19 225 THR A CA 1
ATOM 1743 C C . THR A 1 225 ? -0.696 -58.105 43.007 1.00 39.19 225 THR A C 1
ATOM 1745 O O . THR A 1 225 ? -1.672 -58.428 43.685 1.00 39.19 225 THR A O 1
ATOM 1748 N N . ALA A 1 226 ? -0.651 -58.285 41.689 1.00 40.19 226 ALA A N 1
ATOM 1749 C CA . ALA A 1 226 ? -1.582 -59.150 40.988 1.00 40.19 226 ALA A CA 1
ATOM 1750 C C . ALA A 1 226 ? -1.398 -60.576 41.527 1.00 40.19 226 ALA A C 1
ATOM 1752 O O . ALA A 1 226 ? -0.370 -61.211 41.300 1.00 40.19 226 ALA A O 1
ATOM 1753 N N . TRP A 1 227 ? -2.380 -61.058 42.286 1.00 34.03 227 TRP A N 1
ATOM 1754 C CA . TRP A 1 227 ? -2.483 -62.466 42.643 1.00 34.03 227 TRP A CA 1
ATOM 1755 C C . TRP A 1 227 ? -2.779 -63.257 41.365 1.00 34.03 227 TRP A C 1
ATOM 1757 O O . TRP A 1 227 ? -3.879 -63.177 40.821 1.00 34.03 227 TRP A O 1
ATOM 1767 N N . SER A 1 228 ? -1.796 -64.011 40.866 1.00 40.38 228 SER A N 1
ATOM 1768 C CA . SER A 1 228 ? -2.029 -65.030 39.846 1.00 40.38 228 SER A CA 1
ATOM 1769 C C . SER A 1 228 ? -2.726 -66.221 40.501 1.00 40.38 228 SER A C 1
ATOM 1771 O O . SER A 1 228 ? -2.111 -66.964 41.269 1.00 40.38 228 SER A O 1
ATOM 1773 N N . ILE A 1 229 ? -4.009 -66.407 40.209 1.00 39.53 229 ILE A N 1
ATOM 1774 C CA . ILE A 1 229 ? -4.728 -67.636 40.542 1.00 39.53 229 ILE A CA 1
ATOM 1775 C C . ILE A 1 229 ? -4.228 -68.720 39.584 1.00 39.53 229 ILE A C 1
ATOM 1777 O O . ILE A 1 229 ? -4.537 -68.696 38.393 1.00 39.53 229 ILE A O 1
ATOM 1781 N N . SER A 1 230 ? -3.440 -69.665 40.099 1.00 46.12 230 SER A N 1
ATOM 1782 C CA . SER A 1 230 ? -3.174 -70.924 39.408 1.00 46.12 230 SER A CA 1
ATOM 1783 C C . SER A 1 230 ? -4.460 -71.747 39.387 1.00 46.12 230 SER A C 1
ATOM 1785 O O . SER A 1 230 ? -4.947 -72.156 40.441 1.00 46.12 230 SER A O 1
ATOM 1787 N N . THR A 1 231 ? -4.996 -72.025 38.206 1.00 40.06 231 THR A N 1
ATOM 1788 C CA . THR A 1 231 ? -5.944 -73.125 38.025 1.00 40.06 231 THR A CA 1
ATOM 1789 C C . THR A 1 231 ? -5.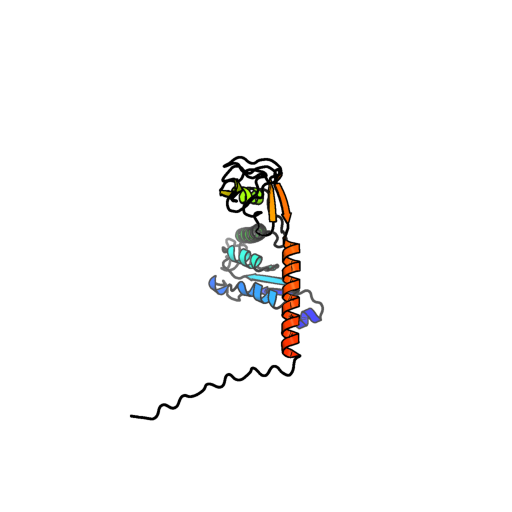170 -74.307 37.465 1.00 40.06 231 THR A C 1
ATOM 1791 O O . THR A 1 231 ? -4.771 -74.327 36.307 1.00 40.06 231 THR A O 1
ATOM 1794 N N . ASN A 1 232 ? -4.905 -75.280 38.333 1.00 40.97 232 ASN A N 1
ATOM 1795 C CA . ASN A 1 232 ? -4.593 -76.636 37.920 1.00 40.97 232 ASN A CA 1
ATOM 1796 C C . ASN A 1 232 ? -5.632 -77.539 38.577 1.00 40.97 232 ASN A C 1
ATOM 1798 O O . ASN A 1 232 ? -5.693 -77.578 39.806 1.00 40.97 232 ASN A O 1
ATOM 1802 N N . THR A 1 233 ? -6.485 -78.170 37.771 1.00 43.34 233 THR A N 1
ATOM 1803 C CA . THR A 1 233 ? -7.170 -79.452 38.022 1.00 43.34 233 THR A CA 1
ATOM 1804 C C . THR A 1 233 ? -8.213 -79.689 36.929 1.00 43.34 233 THR A C 1
ATOM 1806 O O . THR A 1 233 ? -9.120 -78.875 36.761 1.00 43.34 233 THR A O 1
ATOM 1809 N N . GLY A 1 234 ? -8.089 -80.821 36.226 1.00 38.44 234 GLY A N 1
ATOM 1810 C CA . GLY A 1 234 ? -9.134 -81.403 35.378 1.00 38.44 234 GLY A CA 1
ATOM 1811 C C . GLY A 1 234 ? -8.664 -81.765 33.987 1.00 38.44 234 GLY A C 1
ATOM 1812 O O . GLY A 1 234 ? -9.111 -81.070 33.053 1.00 38.44 234 GLY A O 1
#

Sequence (234 aa):
MVSFMLHRGKDLTIMHCVAEYPTPDDHLHLARIKTLRQQYAGVRIGYSTHEDPDLMEPIMLAVAQGATVFEKHVGLPTDQYGINNYSANPEQVRRWLAAAARALAMLGDGEDDVVSETEQASLRSLRRGVFATRPVAAGEALTADNVSFAFPPVEGQLTANEWSKYVRYTAKTPIAADAPVMAADLEPVNLRDKVQKAVEAVKALFKRARSWCRAVPSWKSPTITAWSISTNTG

Nearest PDB structures (foldseek):
  3g8r-assembly1_B  TM=9.587E-01  e=3.831E-35  Chromobacterium violaceum ATCC 12472
  4ipi-assembly1_A-2  TM=7.657E-01  e=1.687E-11  Neisseria meningitidis
  4ipj-assembly1_A-2  TM=7.662E-01  e=2.487E-11  Neisseria meningitidis
  6ppw-assembly1_A  TM=7.645E-01  e=3.221E-11  Neisseria meningitidis serogroup B
  2wqp-assembly1_A-2  TM=7.581E-01  e=2.186E-11  Neisseria meningitidis serogroup B

Solvent-accessible surface area (backbone atoms only — not comparable to full-atom values): 13654 Å² total; per-residue (Å²): 107,69,69,65,40,52,77,67,73,47,93,57,73,48,67,41,69,57,102,37,90,46,32,55,81,91,64,61,59,66,68,52,41,41,52,50,45,70,74,38,74,97,46,50,35,18,41,38,52,24,39,49,41,86,62,43,60,66,54,27,50,38,47,75,48,62,38,81,46,80,46,69,46,70,40,80,65,51,103,90,39,83,64,64,74,29,36,20,38,74,67,38,47,52,50,41,52,51,30,39,53,49,35,52,66,72,65,58,64,92,84,65,84,80,76,51,71,67,54,55,53,52,55,50,51,73,33,36,15,33,27,22,70,38,71,40,51,54,73,37,68,69,46,82,87,42,39,47,76,45,72,69,40,61,90,67,38,34,35,57,89,73,60,46,99,45,46,46,38,26,25,68,48,64,42,54,51,72,32,74,39,41,49,87,45,43,48,78,45,77,40,54,67,61,52,50,54,51,52,52,52,51,50,52,51,52,54,50,52,55,52,47,69,72,68,54,96,76,78,78,72,80,76,82,77,79,80,78,80,82,86,83,87,134

pLDDT: mean 89.13, std 15.72, range [34.03, 98.75]

Foldseek 3Di:
DVVVCVVVVHQDEAEDEDPDQQADPVRSPLVVQLVVCVVDPPHAYAYAHQHFLQDQVSLLSNVVSPHDDYHFAADDDDPVDDDGRRHHYPVSVVSNVVSNVVSPVVVDDPPDPDDDPVNVVVVLQPFWFKFFQAKAAQQGKDDPVGIDTHDDADPQFHTPVNDDPQKIWGFNHIHHHRGGHGPVRTDIDGRPVVVVVVVVVVVVVVVVVVVVVVVDPDDPDPPPPPDDDDDDDD

Organism: Chromobacterium violaceum (NCBI:txid536)

Mean predicted aligned error: 11.07 Å